Protein AF-A0A5C8L1N7-F1 (afdb_monomer_lite)

Sequence (217 aa):
MEEVSNNIYKNWDKSRELLIQDDAFMDYPEIDMEKYADRTMPLLEIIGYERVMRYRILRQADVLLLMYLLNDKFDKTQKLTAYNFYEPITTHDSSLSFNTHCIMAVELGMKEKAVDYFFKTCRLDLDDEQDTAASGLHGASLGGTWQAVVNGFGGLRVIEGQLHLAPIIPEKWKKLSFNIHFNGRLIGISITEKATEVKLISGDGIELFINRNSVKI

Structure (mmCIF, N/CA/C/O backbone):
data_AF-A0A5C8L1N7-F1
#
_entry.id   AF-A0A5C8L1N7-F1
#
loop_
_atom_site.group_PDB
_atom_site.id
_atom_site.type_symbol
_atom_site.label_atom_id
_atom_site.label_alt_id
_atom_site.label_comp_id
_atom_site.label_asym_id
_atom_site.label_entity_id
_atom_site.label_seq_id
_atom_site.pdbx_PDB_ins_code
_atom_site.Cartn_x
_atom_site.Cartn_y
_atom_site.Cartn_z
_atom_site.occupancy
_atom_site.B_iso_or_equiv
_atom_site.auth_seq_id
_atom_site.auth_comp_id
_atom_site.auth_asym_id
_atom_site.auth_atom_id
_atom_site.pdbx_PDB_model_num
ATOM 1 N N . MET A 1 1 ? -18.133 -23.040 -12.204 1.00 73.25 1 MET A N 1
ATOM 2 C CA . MET A 1 1 ? -17.327 -21.915 -11.674 1.00 73.25 1 MET A CA 1
ATOM 3 C C . MET A 1 1 ? -16.391 -22.376 -10.564 1.00 73.25 1 MET A C 1
ATOM 5 O O . MET A 1 1 ? -15.212 -22.074 -10.663 1.00 73.25 1 MET A O 1
ATOM 9 N N . GLU A 1 2 ? -16.858 -23.152 -9.578 1.00 90.38 2 GLU A N 1
ATOM 10 C CA . GLU A 1 2 ? -15.990 -23.711 -8.519 1.00 90.38 2 GLU A CA 1
ATOM 11 C C . GLU A 1 2 ? -14.847 -24.579 -9.058 1.00 90.38 2 GLU A C 1
ATOM 13 O O . GLU A 1 2 ? -13.702 -24.381 -8.673 1.00 90.38 2 GLU A O 1
ATOM 18 N N . GLU A 1 3 ? -15.130 -25.478 -10.006 1.00 94.81 3 GLU A N 1
ATOM 19 C CA . GLU A 1 3 ? -14.099 -26.320 -10.629 1.00 94.81 3 GLU A CA 1
ATOM 20 C C . GLU A 1 3 ? -12.984 -25.490 -11.280 1.00 94.81 3 GLU A C 1
ATOM 22 O O . GLU A 1 3 ? -11.809 -25.762 -11.064 1.00 94.81 3 GLU A O 1
ATOM 27 N N . VAL A 1 4 ? -13.338 -24.436 -12.022 1.00 95.50 4 VAL A N 1
ATOM 28 C CA . VAL A 1 4 ? -12.349 -23.535 -12.633 1.00 95.50 4 VAL A CA 1
ATOM 29 C C . VAL A 1 4 ? -11.564 -22.805 -11.547 1.00 95.50 4 VAL A C 1
ATOM 31 O O . VAL A 1 4 ? -10.342 -22.844 -11.560 1.00 95.50 4 VAL A O 1
ATOM 34 N N . SER A 1 5 ? -12.245 -22.206 -10.564 1.00 93.12 5 SER A N 1
ATOM 35 C CA . SER A 1 5 ? -11.598 -21.483 -9.460 1.00 93.12 5 SER A CA 1
ATOM 36 C C . SER A 1 5 ? -10.598 -22.347 -8.686 1.00 93.12 5 SER A C 1
ATOM 38 O O . SER A 1 5 ? -9.531 -21.866 -8.309 1.00 93.12 5 SER A O 1
ATOM 40 N N . ASN A 1 6 ? -10.928 -23.620 -8.457 1.00 93.88 6 ASN A N 1
ATOM 41 C CA . ASN A 1 6 ? -10.074 -24.555 -7.726 1.00 93.88 6 ASN A CA 1
ATOM 42 C C . ASN A 1 6 ? -8.862 -25.025 -8.544 1.00 93.88 6 ASN A C 1
ATOM 44 O O . ASN A 1 6 ? -7.873 -25.452 -7.955 1.00 93.88 6 ASN A O 1
ATOM 48 N N . ASN A 1 7 ? -8.925 -24.919 -9.874 1.00 95.56 7 ASN A N 1
ATOM 49 C CA . ASN A 1 7 ? -7.890 -25.388 -10.795 1.00 95.56 7 ASN A CA 1
ATOM 50 C C . ASN A 1 7 ? -7.155 -24.255 -11.533 1.00 95.56 7 ASN A C 1
ATOM 52 O O . ASN A 1 7 ? -6.343 -24.539 -12.413 1.00 95.56 7 ASN A O 1
ATOM 56 N N . ILE A 1 8 ? -7.408 -22.982 -11.199 1.00 95.38 8 ILE A N 1
ATOM 57 C CA . ILE A 1 8 ? -6.633 -21.862 -11.750 1.00 95.38 8 ILE A CA 1
ATOM 58 C C . ILE A 1 8 ? -5.161 -22.059 -11.389 1.00 95.38 8 ILE A C 1
ATOM 60 O O . ILE A 1 8 ? -4.793 -22.169 -10.214 1.00 95.38 8 ILE A O 1
ATOM 64 N N . TYR A 1 9 ? -4.325 -22.082 -12.424 1.00 95.00 9 TYR A N 1
ATOM 65 C CA . TYR A 1 9 ? -2.882 -22.106 -12.278 1.00 95.00 9 TYR A CA 1
ATOM 66 C C . TYR A 1 9 ? -2.403 -20.848 -11.547 1.00 95.00 9 TYR A C 1
ATOM 68 O O . TYR A 1 9 ? -2.826 -19.731 -11.843 1.00 95.00 9 TYR A O 1
ATOM 76 N N . LYS A 1 10 ? -1.515 -21.048 -10.574 1.00 93.12 10 LYS A N 1
ATOM 77 C CA . LYS A 1 10 ? -0.854 -19.984 -9.820 1.00 93.12 10 LYS A CA 1
ATOM 78 C C . LYS A 1 10 ? 0.635 -20.167 -10.036 1.00 93.12 10 LYS A C 1
ATOM 80 O O . LYS A 1 10 ? 1.168 -21.208 -9.653 1.00 93.12 10 LYS A O 1
ATOM 85 N N . ASN A 1 11 ? 1.283 -19.169 -10.625 1.00 96.12 11 ASN A N 1
ATOM 86 C CA . ASN A 1 11 ? 2.704 -19.218 -10.952 1.00 96.12 11 ASN A CA 1
ATOM 87 C C . ASN A 1 11 ? 3.574 -19.023 -9.694 1.00 96.12 11 ASN A C 1
ATOM 89 O O . ASN A 1 11 ? 4.221 -17.998 -9.498 1.00 96.12 11 ASN A O 1
ATOM 93 N N . TRP A 1 12 ? 3.492 -19.972 -8.762 1.00 96.69 12 TRP A N 1
ATOM 94 C CA . TRP A 1 12 ? 4.190 -19.929 -7.482 1.00 96.69 12 TRP A CA 1
ATOM 95 C C . TRP A 1 12 ? 5.551 -20.616 -7.584 1.00 96.69 12 TRP A C 1
ATOM 97 O O . TRP A 1 12 ? 5.635 -21.844 -7.696 1.00 96.69 12 TRP A O 1
ATOM 107 N N . ASP A 1 13 ? 6.623 -19.837 -7.465 1.00 96.75 13 ASP A N 1
ATOM 108 C CA . ASP A 1 13 ? 7.978 -20.358 -7.349 1.00 96.75 13 ASP A CA 1
ATOM 109 C C . ASP A 1 13 ? 8.253 -20.771 -5.898 1.00 96.75 13 ASP A C 1
ATOM 111 O O . ASP A 1 13 ? 8.497 -19.948 -5.012 1.00 96.75 13 ASP A O 1
ATOM 115 N N . LYS A 1 14 ? 8.252 -22.086 -5.660 1.00 94.88 14 LYS A N 1
ATOM 116 C CA . LYS A 1 14 ? 8.521 -22.673 -4.339 1.00 94.88 14 LYS A CA 1
ATOM 117 C C . LYS A 1 14 ? 9.927 -22.388 -3.816 1.00 94.88 14 LYS A C 1
ATOM 119 O O . LYS A 1 14 ? 10.100 -22.329 -2.608 1.00 94.88 14 LYS A O 1
ATOM 124 N N . SER A 1 15 ? 10.923 -22.257 -4.691 1.00 95.56 15 SER A N 1
ATOM 125 C CA . SER A 1 15 ? 12.314 -22.034 -4.276 1.00 95.56 15 SER A CA 1
ATOM 126 C C . SER A 1 15 ? 12.554 -20.605 -3.792 1.00 95.56 15 SER A C 1
ATOM 128 O O . SER A 1 15 ? 13.407 -20.380 -2.938 1.00 95.56 15 SER A O 1
ATOM 130 N N . ARG A 1 16 ? 11.778 -19.654 -4.324 1.00 94.00 16 ARG A N 1
ATOM 131 C CA . ARG A 1 16 ? 11.830 -18.230 -3.968 1.00 94.00 16 ARG A CA 1
ATOM 132 C C . ARG A 1 16 ? 10.751 -17.818 -2.974 1.00 94.00 16 ARG A C 1
ATOM 134 O O . ARG A 1 16 ? 10.789 -16.688 -2.513 1.00 94.00 16 ARG A O 1
ATOM 141 N N . GLU A 1 17 ? 9.793 -18.701 -2.687 1.00 95.50 17 GLU A N 1
ATOM 142 C CA . GLU A 1 17 ? 8.561 -18.383 -1.953 1.00 95.50 17 GLU A CA 1
ATOM 143 C C . GLU A 1 17 ? 7.859 -17.136 -2.516 1.00 95.50 17 GLU A C 1
ATOM 145 O O . GLU A 1 17 ? 7.467 -16.221 -1.788 1.00 95.50 17 GLU A O 1
ATOM 150 N N . LEU A 1 18 ? 7.733 -17.096 -3.845 1.00 97.31 18 LEU A N 1
ATOM 151 C CA . LEU A 1 18 ? 7.327 -15.910 -4.586 1.00 97.31 18 LEU A CA 1
ATOM 152 C C . LEU A 1 18 ? 6.261 -16.253 -5.627 1.00 97.31 18 LEU A C 1
ATOM 154 O O . LEU A 1 18 ? 6.400 -17.208 -6.391 1.00 97.31 18 LEU A O 1
ATOM 158 N N . LEU A 1 19 ? 5.215 -15.430 -5.700 1.00 97.75 19 LEU A N 1
ATOM 159 C CA . LEU A 1 19 ? 4.303 -15.445 -6.838 1.00 97.75 19 LEU A CA 1
ATOM 160 C C . LEU A 1 19 ? 4.958 -14.684 -7.994 1.00 97.75 19 LEU A C 1
ATOM 162 O O . LEU A 1 19 ? 5.216 -13.485 -7.870 1.00 97.75 19 LEU A O 1
ATOM 166 N N . ILE A 1 20 ? 5.232 -15.378 -9.093 1.00 97.88 20 ILE A N 1
ATOM 167 C CA . ILE A 1 20 ? 5.812 -14.809 -10.308 1.00 97.88 20 ILE A CA 1
ATOM 168 C C . ILE A 1 20 ? 4.696 -14.165 -11.138 1.00 97.88 20 ILE A C 1
ATOM 170 O O . ILE A 1 20 ? 3.625 -14.748 -11.297 1.00 97.88 20 ILE A O 1
ATOM 174 N N . GLN A 1 21 ? 4.939 -12.946 -11.623 1.00 97.12 21 GLN A N 1
ATOM 175 C CA . GLN A 1 21 ? 3.940 -12.110 -12.292 1.00 97.12 21 GLN A CA 1
ATOM 176 C C . GLN A 1 21 ? 3.322 -12.782 -13.526 1.00 97.12 21 GLN A C 1
ATOM 178 O O . GLN A 1 21 ? 2.101 -12.811 -13.664 1.00 97.12 21 GLN A O 1
ATOM 183 N N . ASP A 1 22 ? 4.158 -13.349 -14.394 1.00 95.56 22 ASP A N 1
ATOM 184 C CA . ASP A 1 22 ? 3.750 -14.090 -15.586 1.00 95.56 22 ASP A CA 1
ATOM 185 C C . ASP A 1 22 ? 4.760 -15.200 -15.914 1.00 95.56 22 ASP A C 1
ATOM 187 O O . ASP A 1 22 ? 5.860 -15.242 -15.360 1.00 95.56 22 ASP A O 1
ATOM 191 N N . ASP A 1 23 ? 4.378 -16.124 -16.794 1.00 95.31 23 ASP A N 1
ATOM 192 C CA . ASP A 1 23 ? 5.167 -17.324 -17.104 1.00 95.31 23 ASP A CA 1
ATOM 193 C C . ASP A 1 23 ? 6.559 -17.019 -17.680 1.00 95.31 23 ASP A C 1
ATOM 195 O O . ASP A 1 23 ? 7.485 -17.792 -17.447 1.00 95.31 23 ASP A O 1
ATOM 199 N N . ALA A 1 24 ? 6.725 -15.897 -18.387 1.00 94.75 24 ALA A N 1
ATOM 200 C CA . ALA A 1 24 ? 7.986 -15.488 -19.004 1.00 94.75 24 ALA A CA 1
ATOM 201 C C . ALA A 1 24 ? 8.781 -14.493 -18.142 1.00 94.75 24 ALA A C 1
ATOM 203 O O . ALA A 1 24 ? 9.912 -14.151 -18.485 1.00 94.75 24 ALA A O 1
ATOM 204 N N . PHE A 1 25 ? 8.227 -14.025 -17.017 1.00 96.06 25 PHE A N 1
ATOM 205 C CA . PHE A 1 25 ? 8.795 -12.922 -16.238 1.00 96.06 25 PHE A CA 1
ATOM 206 C C . PHE A 1 25 ? 10.262 -13.149 -15.845 1.00 96.06 25 PHE A C 1
ATOM 208 O O . PHE A 1 25 ? 11.082 -12.231 -15.868 1.00 96.06 25 PHE A O 1
ATOM 215 N N . MET A 1 26 ? 10.598 -14.391 -15.488 1.00 96.00 26 MET A N 1
ATOM 216 C CA . MET A 1 26 ? 11.942 -14.770 -15.047 1.00 96.00 26 MET A CA 1
ATOM 217 C C . MET A 1 26 ? 12.936 -14.967 -16.197 1.00 96.00 26 MET A C 1
ATOM 219 O O . MET A 1 26 ? 14.139 -14.977 -15.937 1.00 96.00 26 MET A O 1
ATOM 223 N N . ASP A 1 27 ? 12.456 -15.076 -17.437 1.00 96.00 27 ASP A N 1
ATOM 224 C CA . ASP A 1 27 ? 13.291 -15.217 -18.634 1.00 96.00 27 ASP A CA 1
ATOM 225 C C . ASP A 1 27 ? 13.788 -13.859 -19.150 1.00 96.00 27 ASP A C 1
ATOM 227 O O . ASP A 1 27 ? 14.775 -13.792 -19.891 1.00 96.00 27 ASP A O 1
ATOM 231 N N . TYR A 1 28 ? 13.131 -12.759 -18.760 1.00 96.25 28 TYR A N 1
ATOM 232 C CA . TYR A 1 28 ? 13.564 -11.424 -19.150 1.00 96.25 28 TYR A CA 1
ATOM 233 C C . TYR A 1 28 ? 14.855 -11.015 -18.424 1.00 96.25 28 TYR A C 1
ATOM 235 O O . TYR A 1 28 ? 14.978 -11.201 -17.207 1.00 96.25 28 TYR A O 1
ATOM 243 N N . PRO A 1 29 ? 15.820 -10.403 -19.137 1.00 96.81 29 PRO A N 1
ATOM 244 C CA . PRO A 1 29 ? 17.002 -9.832 -18.513 1.00 96.81 29 PRO A CA 1
ATOM 245 C C . PRO A 1 29 ? 16.637 -8.718 -17.528 1.00 96.81 29 PRO A C 1
ATOM 247 O O . PRO A 1 29 ? 15.659 -7.988 -17.699 1.00 96.81 29 PRO A O 1
ATOM 250 N N . GLU A 1 30 ? 17.478 -8.548 -16.516 1.00 95.56 30 GLU A N 1
ATOM 251 C CA . GLU A 1 30 ? 17.427 -7.389 -15.629 1.00 95.56 30 GLU A CA 1
ATOM 252 C C . GLU A 1 30 ? 17.946 -6.137 -16.344 1.00 95.56 30 GLU A C 1
ATOM 254 O O . GLU A 1 30 ? 18.797 -6.205 -17.238 1.00 95.56 30 GLU A O 1
ATOM 259 N N . ILE A 1 31 ? 17.448 -4.981 -15.918 1.00 93.75 31 ILE A N 1
ATOM 260 C CA . ILE A 1 31 ? 18.022 -3.682 -16.252 1.00 93.75 31 ILE A CA 1
ATOM 261 C C . ILE A 1 31 ? 18.558 -3.052 -14.974 1.00 93.75 31 ILE A C 1
ATOM 263 O O . ILE A 1 31 ? 17.946 -3.138 -13.912 1.00 93.75 31 ILE A O 1
ATOM 267 N N . ASP A 1 32 ? 19.713 -2.413 -15.092 1.00 92.88 32 ASP A N 1
ATOM 268 C CA . ASP A 1 32 ? 20.310 -1.654 -14.004 1.00 92.88 32 ASP A CA 1
ATOM 269 C C . ASP A 1 32 ? 19.518 -0.355 -13.786 1.00 92.88 32 ASP A C 1
ATOM 271 O O . ASP A 1 32 ? 19.687 0.623 -14.519 1.00 92.88 32 ASP A O 1
ATOM 275 N N . MET A 1 33 ? 18.610 -0.383 -12.808 1.00 92.88 33 MET A N 1
ATOM 276 C CA . MET A 1 33 ? 17.735 0.739 -12.465 1.00 92.88 33 MET A CA 1
ATOM 277 C C . MET A 1 33 ? 18.497 1.927 -11.867 1.00 92.88 33 MET A C 1
ATOM 279 O O . MET A 1 33 ? 18.020 3.056 -11.992 1.00 92.88 33 MET A O 1
ATOM 283 N N . GLU A 1 34 ? 19.686 1.721 -11.288 1.00 92.25 34 GLU A N 1
ATOM 284 C CA . GLU A 1 34 ? 20.486 2.804 -10.699 1.00 92.25 34 GLU A CA 1
ATOM 285 C C . GLU A 1 34 ? 20.944 3.806 -11.765 1.00 92.25 34 GLU A C 1
ATOM 287 O O . GLU A 1 34 ? 20.958 5.012 -11.522 1.00 92.25 34 GLU A O 1
ATOM 292 N N . LYS A 1 35 ? 21.197 3.342 -12.998 1.00 93.88 35 LYS A N 1
ATOM 293 C CA . LYS A 1 35 ? 21.512 4.214 -14.150 1.00 93.88 35 LYS A CA 1
ATOM 294 C C . LYS A 1 35 ? 20.404 5.202 -14.501 1.00 93.88 35 LYS A C 1
ATOM 296 O O . LYS A 1 35 ? 20.647 6.149 -15.246 1.00 93.88 35 LYS A O 1
ATOM 301 N N . TYR A 1 36 ? 19.196 4.960 -14.007 1.00 93.00 36 TYR A N 1
ATOM 302 C CA . TYR A 1 36 ? 18.006 5.749 -14.288 1.00 93.00 36 TYR A CA 1
ATOM 303 C C . TYR A 1 36 ? 17.400 6.353 -13.016 1.00 93.00 36 TYR A C 1
ATOM 305 O O . TYR A 1 36 ? 16.244 6.771 -13.058 1.00 93.00 36 TYR A O 1
ATOM 313 N N . ALA A 1 37 ? 18.139 6.385 -11.901 1.00 88.75 37 ALA A N 1
ATOM 314 C CA . ALA A 1 37 ? 17.640 6.885 -10.620 1.00 88.75 37 ALA A CA 1
ATOM 315 C C . ALA A 1 37 ? 17.289 8.383 -10.664 1.00 88.75 37 ALA A C 1
ATOM 317 O O . ALA A 1 37 ? 16.253 8.777 -10.138 1.00 88.75 37 ALA A O 1
ATOM 318 N N . ASP A 1 38 ? 18.096 9.187 -11.365 1.00 89.44 38 ASP A N 1
ATOM 319 C CA . ASP A 1 38 ? 17.916 10.643 -11.495 1.00 89.44 38 ASP A CA 1
ATOM 320 C C . ASP A 1 38 ? 17.069 11.043 -12.716 1.00 89.44 38 ASP A C 1
ATOM 322 O O . ASP A 1 38 ? 17.119 12.183 -13.187 1.00 89.44 38 ASP A O 1
ATOM 326 N N . ARG A 1 39 ? 16.325 10.096 -13.302 1.00 90.81 39 ARG A N 1
ATOM 327 C CA . ARG A 1 39 ? 15.519 10.395 -14.486 1.00 90.81 39 ARG A CA 1
ATOM 328 C C . ARG A 1 39 ? 14.354 11.321 -14.137 1.00 90.81 39 ARG A C 1
ATOM 330 O O . ARG A 1 39 ? 13.683 11.127 -13.131 1.00 90.81 39 ARG A O 1
ATOM 337 N N . THR A 1 40 ? 14.060 12.258 -15.033 1.00 84.31 40 THR A N 1
ATOM 338 C CA . THR A 1 40 ? 12.922 13.185 -14.904 1.00 84.31 40 THR A CA 1
ATOM 339 C C . THR A 1 40 ? 11.722 12.793 -15.766 1.00 84.31 40 THR A C 1
ATOM 341 O O . THR A 1 40 ? 10.706 13.467 -15.751 1.00 84.31 40 THR A O 1
ATOM 344 N N . MET A 1 41 ? 11.825 11.712 -16.543 1.00 87.75 41 MET A N 1
ATOM 345 C CA . MET A 1 41 ? 10.753 11.235 -17.419 1.00 87.75 41 MET A CA 1
ATOM 346 C C . MET A 1 41 ? 10.557 9.722 -17.267 1.00 87.75 41 MET A C 1
ATOM 348 O O . MET A 1 41 ? 11.489 9.031 -16.839 1.00 87.75 41 MET A O 1
ATOM 352 N N . PRO A 1 42 ? 9.378 9.182 -17.624 1.00 91.19 42 PRO A N 1
ATOM 353 C CA . PRO A 1 42 ? 9.119 7.748 -17.586 1.00 91.19 42 PRO A CA 1
ATOM 354 C C . PRO A 1 42 ? 10.179 6.926 -18.319 1.00 91.19 42 PRO A C 1
ATOM 356 O O . PRO A 1 42 ? 10.662 7.322 -19.380 1.00 91.19 42 PRO A O 1
ATOM 359 N N . LEU A 1 43 ? 10.493 5.729 -17.814 1.00 94.12 43 LEU A N 1
ATOM 360 C CA . LEU A 1 43 ? 11.516 4.876 -18.428 1.00 94.12 43 LEU A CA 1
ATOM 361 C C . LEU A 1 43 ? 11.156 4.504 -19.877 1.00 94.12 43 LEU A C 1
ATOM 363 O O . LEU A 1 43 ? 12.038 4.414 -20.731 1.00 94.12 43 LEU A O 1
ATOM 367 N N . LEU A 1 44 ? 9.856 4.360 -20.159 1.00 93.69 44 LEU A N 1
ATOM 368 C CA . LEU A 1 44 ? 9.311 4.154 -21.502 1.00 93.69 44 LEU A CA 1
ATOM 369 C C . LEU A 1 44 ? 9.779 5.224 -22.501 1.00 93.69 44 LEU A C 1
ATOM 371 O O . LEU A 1 44 ? 10.134 4.870 -23.623 1.00 93.69 44 LEU A O 1
ATOM 375 N N . GLU A 1 45 ? 9.823 6.493 -22.094 1.00 92.75 45 GLU A N 1
ATOM 376 C CA . GLU A 1 45 ? 10.232 7.609 -22.959 1.00 92.75 45 GLU A CA 1
ATOM 377 C C . GLU A 1 45 ? 11.749 7.624 -23.204 1.00 92.75 45 GLU A C 1
ATOM 379 O O . GLU A 1 45 ? 12.217 8.075 -24.245 1.00 92.75 45 GLU A O 1
ATOM 384 N N . ILE A 1 46 ? 12.535 7.074 -22.272 1.00 94.38 46 ILE A N 1
ATOM 385 C CA . ILE A 1 46 ? 14.004 7.066 -22.345 1.00 94.38 46 ILE A CA 1
ATOM 386 C C . ILE A 1 46 ? 14.516 5.941 -23.239 1.00 94.38 46 ILE A C 1
ATOM 388 O O . ILE A 1 46 ? 15.395 6.152 -24.076 1.00 94.38 46 ILE A O 1
ATOM 392 N N . ILE A 1 47 ? 14.022 4.717 -23.028 1.00 95.12 47 ILE A N 1
ATOM 393 C CA . ILE A 1 47 ? 14.549 3.528 -23.716 1.00 95.12 47 ILE A CA 1
ATOM 394 C C . ILE A 1 47 ? 13.613 2.992 -24.803 1.00 95.12 47 ILE A C 1
ATOM 396 O O . ILE A 1 47 ? 14.032 2.143 -25.591 1.00 95.12 47 ILE A O 1
ATOM 400 N N . GLY A 1 48 ? 12.387 3.507 -24.892 1.00 96.06 48 GLY A N 1
ATOM 401 C CA . GLY A 1 48 ? 11.400 3.136 -25.899 1.00 96.06 48 GLY A CA 1
ATOM 402 C C . GLY A 1 48 ? 10.629 1.854 -25.574 1.00 96.06 48 GLY A C 1
ATOM 403 O O . GLY A 1 48 ? 11.106 0.959 -24.869 1.00 96.06 48 GLY A O 1
ATOM 404 N N . TYR A 1 49 ? 9.429 1.755 -26.153 1.00 93.75 49 TYR A N 1
ATOM 405 C CA . TYR A 1 49 ? 8.461 0.676 -25.921 1.00 93.75 49 TYR A CA 1
ATOM 406 C C . TYR A 1 49 ? 9.038 -0.730 -26.110 1.00 93.75 49 TYR A C 1
ATOM 408 O O . TYR A 1 49 ? 8.898 -1.587 -25.240 1.00 93.75 49 TYR A O 1
ATOM 416 N N . GLU A 1 50 ? 9.735 -0.976 -27.220 1.00 92.75 50 GLU A N 1
ATOM 417 C CA . GLU A 1 50 ? 10.266 -2.314 -27.495 1.00 92.75 50 GLU A CA 1
ATOM 418 C C . GLU A 1 50 ? 11.311 -2.773 -26.478 1.00 92.75 50 GLU A C 1
ATOM 420 O O . GLU A 1 50 ? 11.458 -3.976 -26.266 1.00 92.75 50 GLU A O 1
ATOM 425 N N . ARG A 1 51 ? 12.051 -1.841 -25.864 1.00 92.56 51 ARG A N 1
ATOM 426 C CA . ARG A 1 51 ? 13.064 -2.188 -24.865 1.00 92.56 51 ARG A CA 1
ATOM 427 C C . ARG A 1 51 ? 12.435 -2.431 -23.506 1.00 92.56 51 ARG A C 1
ATOM 429 O O . ARG A 1 51 ? 12.757 -3.447 -22.903 1.00 92.56 51 ARG A O 1
ATOM 436 N N . VAL A 1 52 ? 11.521 -1.569 -23.044 1.00 93.81 52 VAL A N 1
ATOM 437 C CA . VAL A 1 52 ? 10.860 -1.784 -21.740 1.00 93.81 52 VAL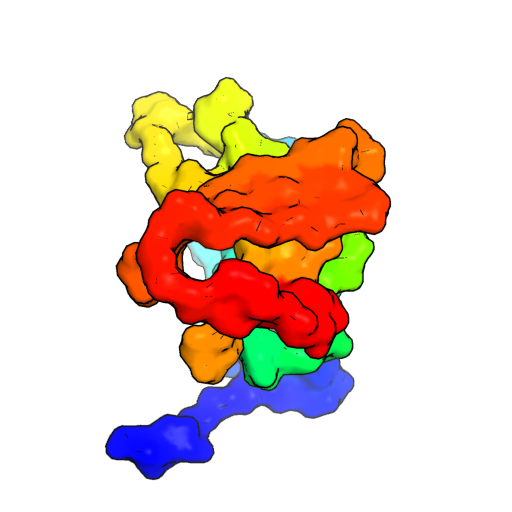 A CA 1
ATOM 438 C C . VAL A 1 52 ? 10.125 -3.124 -21.681 1.00 93.81 52 VAL A C 1
ATOM 440 O O . VAL A 1 52 ? 10.174 -3.784 -20.653 1.00 93.81 52 VAL A O 1
ATOM 443 N N . MET A 1 53 ? 9.537 -3.576 -22.794 1.00 92.19 53 MET A N 1
ATOM 444 C CA . MET A 1 53 ? 8.839 -4.868 -22.880 1.00 92.19 53 MET A CA 1
ATOM 445 C C . MET A 1 53 ? 9.767 -6.093 -22.869 1.00 92.19 53 MET A C 1
ATOM 447 O O . MET A 1 53 ? 9.289 -7.222 -22.872 1.00 92.19 53 MET A O 1
ATOM 451 N N . ARG A 1 54 ? 11.090 -5.896 -22.909 1.00 94.19 54 ARG A N 1
ATOM 452 C CA . ARG A 1 54 ? 12.094 -6.971 -22.932 1.00 94.19 54 ARG A CA 1
ATOM 453 C C . ARG A 1 54 ? 12.928 -7.036 -21.658 1.00 94.19 54 ARG A C 1
ATOM 455 O O . ARG A 1 54 ? 13.843 -7.849 -21.606 1.00 94.19 54 ARG A O 1
ATOM 462 N N . TYR A 1 55 ? 12.650 -6.190 -20.670 1.00 96.44 55 TYR A N 1
ATOM 463 C CA . TYR A 1 55 ? 13.338 -6.199 -19.384 1.00 96.44 55 TYR A CA 1
ATOM 464 C C . TYR A 1 55 ? 12.387 -6.599 -18.265 1.00 96.44 55 TYR A C 1
ATOM 466 O O . TYR A 1 55 ? 11.189 -6.325 -18.312 1.00 96.44 55 TYR A O 1
ATOM 474 N N . ARG A 1 56 ? 12.951 -7.204 -17.221 1.00 95.94 56 ARG A N 1
ATOM 475 C CA . ARG A 1 56 ? 12.240 -7.559 -15.997 1.00 95.94 56 ARG A CA 1
ATOM 476 C C . ARG A 1 56 ? 12.026 -6.324 -15.122 1.00 95.94 56 ARG A C 1
ATOM 478 O O . ARG A 1 56 ? 12.720 -6.123 -14.128 1.00 95.94 56 ARG A O 1
ATOM 485 N N . ILE A 1 57 ? 11.087 -5.483 -15.538 1.00 95.81 57 ILE A N 1
ATOM 486 C CA . ILE A 1 57 ? 10.696 -4.242 -14.867 1.00 95.81 57 ILE A CA 1
ATOM 487 C C . ILE A 1 57 ? 9.185 -4.113 -14.785 1.00 95.81 57 ILE A C 1
ATOM 489 O O . ILE A 1 57 ? 8.439 -4.664 -15.590 1.00 95.81 57 ILE A O 1
ATOM 493 N N . LEU A 1 58 ? 8.739 -3.317 -13.823 1.00 96.94 58 LEU A N 1
ATOM 494 C CA . LEU A 1 58 ? 7.335 -3.048 -13.574 1.00 96.94 58 LEU A CA 1
ATOM 495 C C . LEU A 1 58 ? 7.036 -1.567 -13.713 1.00 96.94 58 LEU A C 1
ATOM 497 O O . LEU A 1 58 ? 7.681 -0.745 -13.081 1.00 96.94 58 LEU A O 1
ATOM 501 N N . ARG A 1 59 ? 5.993 -1.195 -14.457 1.00 95.88 59 ARG A N 1
ATOM 502 C CA . ARG A 1 59 ? 5.542 0.207 -14.468 1.00 95.88 59 ARG A CA 1
ATOM 503 C C . ARG A 1 59 ? 4.937 0.623 -13.120 1.00 95.88 59 ARG A C 1
ATOM 505 O O . ARG A 1 59 ? 5.076 1.759 -12.670 1.00 95.88 59 ARG A O 1
ATOM 512 N N . GLN A 1 60 ? 4.218 -0.300 -12.491 1.00 97.69 60 GLN A N 1
ATOM 513 C CA . GLN A 1 60 ? 3.448 -0.089 -11.270 1.00 97.69 60 GLN A CA 1
ATOM 514 C C . GLN A 1 60 ? 3.272 -1.400 -10.502 1.00 97.69 60 GLN A C 1
ATOM 516 O O . GLN A 1 60 ? 3.678 -2.452 -10.986 1.00 97.69 60 GLN A O 1
ATOM 521 N N . ALA A 1 61 ? 2.638 -1.337 -9.330 1.00 98.00 61 ALA A N 1
ATOM 522 C CA . ALA A 1 61 ? 2.296 -2.531 -8.566 1.00 98.00 61 ALA A CA 1
ATOM 523 C C . ALA A 1 61 ? 1.425 -3.502 -9.387 1.00 98.00 61 ALA A C 1
ATOM 525 O O . ALA A 1 61 ? 0.384 -3.106 -9.914 1.00 98.00 61 ALA A O 1
ATOM 526 N N . ASP A 1 62 ? 1.850 -4.766 -9.431 1.00 98.31 62 ASP A N 1
ATOM 527 C CA . ASP A 1 62 ? 1.127 -5.886 -10.046 1.00 98.31 62 ASP A CA 1
ATOM 528 C C . ASP A 1 62 ? 0.878 -6.981 -8.990 1.00 98.31 62 ASP A C 1
ATOM 530 O O . ASP A 1 62 ? -0.133 -6.945 -8.284 1.00 98.31 62 ASP A O 1
ATOM 534 N N . VAL A 1 63 ? 1.858 -7.857 -8.731 1.00 98.31 63 VAL A N 1
ATOM 535 C CA . VAL A 1 63 ? 1.764 -8.880 -7.669 1.00 98.31 63 VAL A CA 1
ATOM 536 C C . VAL A 1 63 ? 1.515 -8.259 -6.291 1.00 98.31 63 VAL A C 1
ATOM 538 O O . VAL A 1 63 ? 0.723 -8.778 -5.506 1.00 98.31 63 VAL A O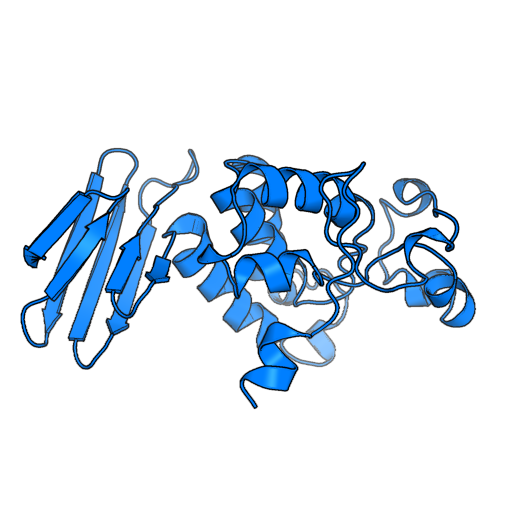 1
ATOM 541 N N . LEU A 1 64 ? 2.127 -7.108 -6.000 1.00 98.50 64 LEU A N 1
ATOM 542 C CA . LEU A 1 64 ? 1.882 -6.388 -4.746 1.00 98.50 64 LEU A CA 1
ATOM 543 C C . LEU A 1 64 ? 0.448 -5.858 -4.640 1.00 98.50 64 LEU A C 1
ATOM 545 O O . LEU A 1 64 ? -0.113 -5.850 -3.546 1.00 98.50 64 LEU A O 1
ATOM 549 N N . LEU A 1 65 ? -0.165 -5.461 -5.759 1.00 98.38 65 LEU A N 1
ATOM 550 C CA . LEU A 1 65 ? -1.568 -5.057 -5.784 1.00 98.38 65 LEU A CA 1
ATOM 551 C C . LEU A 1 65 ? -2.477 -6.258 -5.505 1.00 98.38 65 LEU A C 1
ATOM 553 O O . LEU A 1 65 ? -3.385 -6.150 -4.685 1.00 98.38 65 LEU A O 1
ATOM 557 N N . LEU A 1 66 ? -2.200 -7.418 -6.109 1.00 97.94 66 LEU A N 1
ATOM 558 C CA . LEU A 1 66 ? -2.922 -8.658 -5.809 1.00 97.94 66 LEU A CA 1
ATOM 559 C C . LEU A 1 66 ? -2.825 -9.019 -4.321 1.00 97.94 66 LEU A C 1
ATOM 561 O O . LEU A 1 66 ? -3.838 -9.325 -3.694 1.00 97.94 66 LEU A O 1
ATOM 565 N N . MET A 1 67 ? -1.619 -8.960 -3.750 1.00 97.56 67 MET A N 1
ATOM 566 C CA . MET A 1 67 ? -1.390 -9.272 -2.338 1.00 97.56 67 MET A CA 1
ATOM 567 C C . MET A 1 67 ? -2.061 -8.280 -1.389 1.00 97.56 67 MET A C 1
ATOM 569 O O . MET A 1 67 ? -2.458 -8.674 -0.295 1.00 97.56 67 MET A O 1
ATOM 573 N N . TYR A 1 68 ? -2.210 -7.021 -1.798 1.00 96.75 68 TYR A N 1
ATOM 574 C CA . TYR A 1 68 ? -2.987 -6.030 -1.063 1.00 96.75 68 TYR A CA 1
ATOM 575 C C . TYR A 1 68 ? -4.496 -6.323 -1.139 1.00 96.75 68 TYR A C 1
ATOM 577 O O . TYR A 1 68 ? -5.173 -6.349 -0.110 1.00 96.75 68 TYR A O 1
ATOM 585 N N . LEU A 1 69 ? -5.034 -6.567 -2.337 1.00 96.00 69 LEU A N 1
ATOM 586 C CA . LEU A 1 69 ? -6.471 -6.780 -2.543 1.00 96.00 69 LEU A CA 1
ATOM 587 C C . LEU A 1 69 ? -6.964 -8.097 -1.929 1.00 96.00 69 LEU A C 1
ATOM 589 O O . LEU A 1 69 ? -8.057 -8.143 -1.370 1.00 96.00 69 LEU A O 1
ATOM 593 N N . LEU A 1 70 ? -6.151 -9.153 -1.991 1.00 94.62 70 LEU A N 1
ATOM 594 C CA . LEU A 1 70 ? -6.414 -10.464 -1.389 1.00 94.62 70 LEU A CA 1
ATOM 595 C C . LEU A 1 70 ? -5.578 -10.655 -0.119 1.00 94.62 70 LEU A C 1
ATOM 597 O O . LEU A 1 70 ? -4.890 -11.662 0.057 1.00 94.62 70 LEU A O 1
ATOM 601 N N . ASN A 1 71 ? -5.616 -9.649 0.754 1.00 92.31 71 ASN A N 1
ATOM 602 C CA . ASN A 1 71 ? -4.739 -9.511 1.915 1.00 92.31 71 ASN A CA 1
ATOM 603 C C . ASN A 1 71 ? -4.667 -10.742 2.826 1.00 92.31 71 ASN A C 1
ATOM 605 O O . ASN A 1 71 ? -3.627 -11.001 3.425 1.00 92.31 71 ASN A O 1
ATOM 609 N N . ASP A 1 72 ? -5.782 -11.455 2.967 1.00 91.06 72 ASP A N 1
ATOM 610 C CA . ASP A 1 72 ? -5.964 -12.635 3.811 1.00 91.06 72 ASP A CA 1
ATOM 611 C C . ASP A 1 72 ? -5.409 -13.925 3.184 1.00 91.06 72 ASP A C 1
ATOM 613 O O . ASP A 1 72 ? -5.310 -14.944 3.864 1.00 91.06 72 ASP A O 1
ATOM 617 N N . LYS A 1 73 ? -5.041 -13.901 1.897 1.00 93.25 73 LYS A N 1
ATOM 618 C CA . LYS A 1 73 ? -4.504 -15.062 1.167 1.00 93.25 73 LYS A CA 1
ATOM 619 C C . LYS A 1 73 ? -2.987 -15.181 1.222 1.00 93.25 73 LYS A C 1
ATOM 621 O O . LYS A 1 73 ? -2.461 -16.201 0.786 1.00 93.25 73 LYS A O 1
ATOM 626 N N . PHE A 1 74 ? -2.308 -14.168 1.752 1.00 95.06 74 PHE A N 1
ATOM 627 C CA . PHE A 1 74 ? -0.854 -14.121 1.835 1.00 95.06 74 PHE A CA 1
ATOM 628 C C . PHE A 1 74 ? -0.422 -13.752 3.247 1.00 95.06 74 PHE A C 1
ATOM 630 O O . PHE A 1 74 ? -0.944 -12.806 3.843 1.00 95.06 74 PHE A O 1
ATOM 637 N N . ASP A 1 75 ? 0.555 -14.477 3.779 1.00 94.88 75 ASP A N 1
ATOM 638 C CA . ASP A 1 75 ? 1.141 -14.132 5.067 1.00 94.88 75 ASP A CA 1
ATOM 639 C C . ASP A 1 75 ? 2.148 -12.971 4.950 1.00 94.88 75 ASP A C 1
ATOM 641 O O . ASP A 1 75 ? 2.515 -12.512 3.863 1.00 94.88 75 ASP A O 1
ATOM 645 N N . LYS A 1 76 ? 2.590 -12.457 6.103 1.00 95.38 76 LYS A N 1
ATOM 646 C CA . LYS A 1 76 ? 3.514 -11.318 6.155 1.00 95.38 76 LYS A CA 1
ATOM 647 C C . LYS A 1 76 ? 4.877 -11.635 5.523 1.00 95.38 76 LYS A C 1
ATOM 649 O O . LYS A 1 76 ? 5.483 -10.739 4.941 1.00 95.38 76 LYS A O 1
ATOM 654 N N . THR A 1 77 ? 5.354 -12.874 5.635 1.00 97.19 77 THR A N 1
ATOM 655 C CA . THR A 1 77 ? 6.642 -13.305 5.077 1.00 97.19 77 THR A CA 1
ATOM 656 C C . THR A 1 77 ? 6.574 -13.315 3.556 1.00 97.19 77 THR A C 1
ATOM 658 O O . THR A 1 77 ? 7.416 -12.698 2.913 1.00 97.19 77 THR A O 1
ATOM 661 N N . GLN A 1 78 ? 5.522 -13.897 2.978 1.00 97.69 78 GLN A N 1
ATOM 662 C CA . GLN A 1 78 ? 5.289 -13.909 1.531 1.00 97.69 78 GLN A CA 1
ATOM 663 C C . GLN A 1 78 ? 5.188 -12.491 0.961 1.00 97.69 78 GLN A C 1
ATOM 665 O O . GLN A 1 78 ? 5.795 -12.184 -0.065 1.00 97.69 78 GLN A O 1
ATOM 670 N N . LYS A 1 79 ? 4.470 -11.597 1.655 1.00 98.25 79 LYS A N 1
ATOM 671 C CA . LYS A 1 79 ? 4.379 -10.181 1.271 1.00 98.25 79 LYS A CA 1
ATOM 672 C C . LYS A 1 79 ? 5.729 -9.480 1.329 1.00 98.25 79 LYS A C 1
ATOM 674 O O . LYS A 1 79 ? 6.028 -8.694 0.438 1.00 98.25 79 LYS A O 1
ATOM 679 N N . LEU A 1 80 ? 6.541 -9.757 2.350 1.00 98.25 80 LEU A N 1
ATOM 680 C CA . LEU A 1 80 ? 7.878 -9.180 2.480 1.00 98.25 80 LEU A CA 1
ATOM 681 C C . LEU A 1 80 ? 8.801 -9.660 1.355 1.00 98.25 80 LEU A C 1
ATOM 683 O O . LEU A 1 80 ? 9.487 -8.844 0.744 1.00 98.25 80 LEU A O 1
ATOM 687 N N . THR A 1 81 ? 8.780 -10.960 1.053 1.00 98.38 81 THR A N 1
ATOM 688 C CA . THR A 1 81 ? 9.535 -11.560 -0.053 1.00 98.38 81 THR A CA 1
ATOM 689 C C . THR A 1 81 ? 9.144 -10.931 -1.386 1.00 98.38 81 THR A C 1
ATOM 691 O O . THR A 1 81 ? 10.011 -10.465 -2.122 1.00 98.38 81 THR A O 1
ATOM 694 N N . ALA A 1 82 ? 7.842 -10.829 -1.669 1.00 98.50 82 ALA A N 1
ATOM 695 C CA . ALA A 1 82 ? 7.355 -10.187 -2.884 1.00 98.50 82 ALA A CA 1
ATOM 696 C C . ALA A 1 82 ? 7.721 -8.705 -2.949 1.00 98.50 82 ALA A C 1
ATOM 698 O O . ALA A 1 82 ? 8.140 -8.224 -3.996 1.00 98.50 82 ALA A O 1
ATOM 699 N N . TYR A 1 83 ? 7.600 -7.980 -1.840 1.00 98.62 83 TYR A N 1
ATOM 700 C CA . TYR A 1 83 ? 7.921 -6.561 -1.795 1.00 98.62 83 TYR A CA 1
ATOM 701 C C . TYR A 1 83 ? 9.400 -6.307 -2.086 1.00 98.62 83 TYR A C 1
ATOM 703 O O . TYR A 1 83 ? 9.718 -5.505 -2.958 1.00 98.62 83 TYR A O 1
ATOM 711 N N . ASN A 1 84 ? 10.296 -7.042 -1.424 1.00 98.19 84 ASN A N 1
ATOM 712 C CA . ASN A 1 84 ? 11.739 -6.925 -1.641 1.00 98.19 84 ASN A CA 1
ATOM 713 C C . ASN A 1 84 ? 12.159 -7.323 -3.062 1.00 98.19 84 ASN A C 1
ATOM 715 O O . ASN A 1 84 ? 13.187 -6.855 -3.539 1.00 98.19 84 ASN A O 1
ATOM 719 N N . PHE A 1 85 ? 11.386 -8.185 -3.727 1.00 97.88 85 PHE A N 1
ATOM 720 C CA . PHE A 1 85 ? 11.654 -8.596 -5.099 1.00 97.88 85 PHE A CA 1
ATOM 721 C C . PHE A 1 85 ? 11.122 -7.596 -6.138 1.00 97.88 85 PHE A C 1
ATOM 723 O O . PHE A 1 85 ? 11.848 -7.222 -7.054 1.00 97.88 85 PHE A O 1
ATOM 730 N N . TYR A 1 86 ? 9.865 -7.160 -6.011 1.00 98.25 86 TYR A N 1
ATOM 731 C CA . TYR A 1 86 ? 9.187 -6.362 -7.037 1.00 98.25 86 TYR A CA 1
ATOM 732 C C . TYR A 1 86 ? 9.389 -4.856 -6.901 1.00 98.25 86 TYR A C 1
ATOM 734 O O . TYR A 1 86 ? 9.386 -4.156 -7.912 1.00 98.25 86 TYR A O 1
ATOM 742 N N . GLU A 1 87 ? 9.546 -4.328 -5.687 1.00 97.75 87 GLU A N 1
ATOM 743 C CA . GLU A 1 87 ? 9.673 -2.881 -5.509 1.00 97.75 87 GLU A CA 1
ATOM 744 C C . GLU A 1 87 ? 10.942 -2.308 -6.168 1.00 97.75 87 GLU A C 1
ATOM 746 O O . GLU A 1 87 ? 10.796 -1.334 -6.905 1.00 97.75 87 GLU A O 1
ATOM 751 N N . PRO A 1 88 ? 12.143 -2.915 -6.043 1.00 96.06 88 PRO A N 1
ATOM 752 C CA . PRO A 1 88 ? 13.358 -2.355 -6.647 1.00 96.06 88 PRO A CA 1
ATOM 753 C C . PRO A 1 88 ? 13.333 -2.294 -8.180 1.00 96.06 88 PRO A C 1
ATOM 755 O O . PRO A 1 88 ? 14.036 -1.490 -8.787 1.00 96.06 88 PRO A O 1
ATOM 758 N N . ILE A 1 89 ? 12.522 -3.146 -8.813 1.00 96.25 89 ILE A N 1
ATOM 759 C CA . ILE A 1 89 ? 12.345 -3.195 -10.272 1.00 96.25 89 ILE A CA 1
ATOM 760 C C . ILE A 1 89 ? 11.090 -2.447 -10.743 1.00 96.25 89 ILE A C 1
ATOM 762 O O . ILE A 1 89 ? 10.771 -2.463 -11.934 1.00 96.25 89 ILE A O 1
ATOM 766 N N . THR A 1 90 ? 10.363 -1.791 -9.833 1.00 97.38 90 THR A N 1
ATOM 767 C CA . THR A 1 90 ? 9.201 -0.973 -10.178 1.00 97.38 90 THR A CA 1
ATOM 768 C C . THR A 1 90 ? 9.637 0.452 -10.507 1.00 97.38 90 THR A C 1
ATOM 770 O O . THR A 1 90 ? 10.178 1.178 -9.684 1.00 97.38 90 THR A O 1
ATOM 773 N N . THR A 1 91 ? 9.364 0.887 -11.733 1.00 95.50 91 THR A N 1
ATOM 774 C CA . THR A 1 91 ? 9.718 2.207 -12.253 1.00 95.50 91 THR A CA 1
ATOM 775 C C . THR A 1 91 ? 8.891 3.322 -11.611 1.00 95.50 91 THR A C 1
ATOM 777 O O . THR A 1 91 ? 9.367 4.446 -11.511 1.00 95.50 91 THR A O 1
ATOM 780 N N . HIS A 1 92 ? 7.677 3.004 -11.150 1.00 94.81 92 HIS A N 1
ATOM 781 C CA . HIS A 1 92 ? 6.694 3.952 -10.622 1.00 94.81 92 HIS A CA 1
ATOM 782 C C . HIS A 1 92 ? 6.240 5.026 -11.627 1.00 94.81 92 HIS A C 1
ATOM 784 O O . HIS A 1 92 ? 5.722 6.069 -11.233 1.00 94.81 92 HIS A O 1
ATOM 790 N N . ASP A 1 93 ? 6.313 4.739 -12.930 1.00 93.06 93 ASP A N 1
ATOM 791 C CA . ASP A 1 93 ? 5.890 5.656 -14.006 1.00 93.06 93 ASP A CA 1
ATOM 792 C C . ASP A 1 93 ? 4.352 5.717 -14.189 1.00 93.06 93 ASP A C 1
ATOM 794 O O . ASP A 1 93 ? 3.816 5.915 -15.285 1.00 93.06 93 ASP A O 1
ATOM 798 N N . SER A 1 94 ? 3.608 5.442 -13.123 1.00 93.06 94 SER A N 1
ATOM 799 C CA . SER A 1 94 ? 2.153 5.472 -13.072 1.00 93.06 94 SER A CA 1
ATOM 800 C C . SER A 1 94 ? 1.720 6.040 -11.734 1.00 93.06 94 SER A C 1
ATOM 802 O O . SER A 1 94 ? 2.194 5.607 -10.681 1.00 93.06 94 SER A O 1
ATOM 804 N N . SER A 1 95 ? 0.760 6.958 -11.776 1.00 91.06 95 SER A N 1
ATOM 805 C CA . SER A 1 95 ? 0.171 7.609 -10.603 1.00 91.06 95 SER A CA 1
ATOM 806 C C . SER A 1 95 ? -0.468 6.627 -9.603 1.00 91.06 95 SER A C 1
ATOM 808 O O . SER A 1 95 ? -0.615 6.930 -8.421 1.00 91.06 95 SER A O 1
ATOM 810 N N . LEU A 1 96 ? -0.793 5.406 -10.044 1.00 93.56 96 LEU A N 1
ATOM 811 C CA . LEU A 1 96 ? -1.309 4.324 -9.201 1.00 93.56 96 LEU A CA 1
ATOM 812 C C . LEU A 1 96 ? -0.230 3.585 -8.398 1.00 93.56 96 LEU A C 1
ATOM 814 O O . LEU A 1 96 ? -0.561 2.834 -7.483 1.00 93.56 96 LEU A O 1
ATOM 818 N N . SER A 1 97 ? 1.050 3.756 -8.731 1.00 95.25 97 SER A N 1
ATOM 819 C CA . SER A 1 97 ? 2.107 2.904 -8.191 1.00 95.25 97 SER A CA 1
ATOM 820 C C . SER A 1 97 ? 2.382 3.170 -6.708 1.00 95.25 97 SER A C 1
ATOM 822 O O . SER A 1 97 ? 2.395 2.239 -5.898 1.00 95.25 97 SER A O 1
ATOM 824 N N . PHE A 1 98 ? 2.568 4.436 -6.325 1.00 96.44 98 PHE A N 1
ATOM 825 C CA . PHE A 1 98 ? 3.026 4.789 -4.979 1.00 96.44 98 PHE A CA 1
ATOM 826 C C . PHE A 1 98 ? 2.020 4.459 -3.873 1.00 96.44 98 PHE A C 1
ATOM 828 O O . PHE A 1 98 ? 2.437 4.044 -2.796 1.00 96.44 98 PHE A O 1
ATOM 835 N N . ASN A 1 99 ? 0.708 4.565 -4.115 1.00 96.62 99 ASN A N 1
ATOM 836 C CA . ASN A 1 99 ? -0.290 4.269 -3.080 1.00 96.62 99 ASN A CA 1
ATOM 837 C C . ASN A 1 99 ? -0.243 2.800 -2.613 1.00 96.62 99 ASN A C 1
ATOM 839 O O . ASN A 1 99 ? -0.306 2.534 -1.415 1.00 96.62 99 ASN A O 1
ATOM 843 N N . THR A 1 100 ? -0.059 1.849 -3.533 1.00 97.88 100 THR A N 1
ATOM 844 C CA . THR A 1 100 ? -0.060 0.418 -3.209 1.00 97.88 100 THR A CA 1
ATOM 845 C C . THR A 1 100 ? 1.232 0.056 -2.490 1.00 97.88 100 THR A C 1
ATOM 847 O O . THR A 1 100 ? 1.200 -0.630 -1.471 1.00 97.88 100 THR A O 1
ATOM 850 N N . HIS A 1 101 ? 2.362 0.600 -2.953 1.00 98.50 101 HIS A N 1
ATOM 851 C CA . HIS A 1 101 ? 3.644 0.444 -2.269 1.00 98.50 101 HIS A CA 1
ATOM 852 C C . HIS A 1 101 ? 3.628 1.085 -0.880 1.00 98.50 101 HIS A C 1
ATOM 854 O O . HIS A 1 101 ? 4.127 0.477 0.059 1.00 98.50 101 HIS A O 1
ATOM 860 N N . CYS A 1 102 ? 2.985 2.245 -0.708 1.00 98.25 102 CYS A N 1
ATOM 861 C CA . CYS A 1 102 ? 2.764 2.857 0.601 1.00 98.25 102 CYS A CA 1
ATOM 862 C C . CYS A 1 102 ? 1.998 1.912 1.534 1.00 98.25 102 CYS A C 1
ATOM 86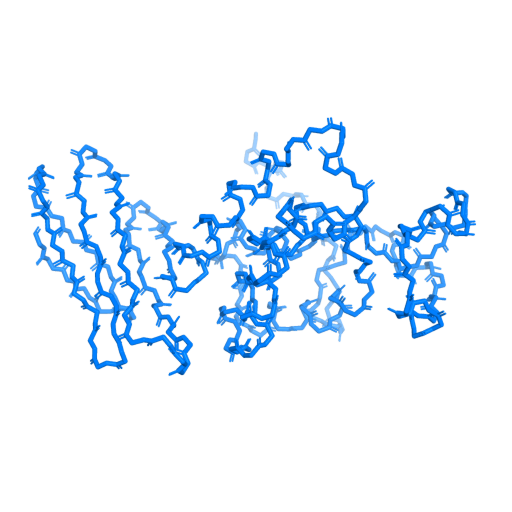4 O O . CYS A 1 102 ? 2.452 1.654 2.644 1.00 98.25 102 CYS A O 1
ATOM 866 N N . ILE A 1 103 ? 0.850 1.379 1.100 1.00 97.94 103 ILE A N 1
ATOM 867 C CA . ILE A 1 103 ? 0.019 0.486 1.925 1.00 97.94 103 ILE A CA 1
ATOM 868 C C . ILE A 1 103 ? 0.800 -0.775 2.317 1.00 97.94 103 ILE A C 1
ATOM 870 O O . ILE A 1 103 ? 0.805 -1.152 3.490 1.00 97.94 103 ILE A O 1
ATOM 874 N N . MET A 1 104 ? 1.504 -1.389 1.363 1.00 98.12 104 MET A N 1
ATOM 875 C CA . MET A 1 104 ? 2.339 -2.564 1.618 1.00 98.12 104 MET A CA 1
ATOM 876 C C . MET A 1 104 ? 3.505 -2.245 2.561 1.00 98.12 104 MET A C 1
ATOM 878 O O . MET A 1 104 ? 3.751 -2.996 3.502 1.00 98.12 104 MET A O 1
ATOM 882 N N . ALA A 1 105 ? 4.183 -1.109 2.377 1.00 98.06 105 ALA A N 1
ATOM 883 C CA . ALA A 1 105 ? 5.259 -0.658 3.256 1.00 98.06 105 ALA A CA 1
ATOM 884 C C . ALA A 1 105 ? 4.766 -0.467 4.697 1.00 98.06 105 ALA A C 1
ATOM 886 O O . ALA A 1 105 ? 5.437 -0.902 5.636 1.00 98.06 105 ALA A O 1
ATOM 887 N N . VAL A 1 106 ? 3.572 0.116 4.884 1.00 96.62 106 VAL A N 1
ATOM 888 C CA . VAL A 1 106 ? 2.944 0.230 6.208 1.00 96.62 106 VAL A CA 1
ATOM 889 C C . VAL A 1 106 ? 2.730 -1.153 6.819 1.00 96.62 106 VAL A C 1
ATOM 891 O O . VAL A 1 106 ? 3.198 -1.405 7.927 1.00 96.62 106 VAL A O 1
ATOM 894 N N . GLU A 1 107 ? 2.083 -2.069 6.097 1.00 94.56 107 GLU A N 1
ATOM 895 C CA . GLU A 1 107 ? 1.767 -3.415 6.593 1.00 94.56 107 GLU A CA 1
ATOM 896 C C . GLU A 1 107 ? 3.023 -4.230 6.957 1.00 94.56 107 GLU A C 1
ATOM 898 O O . GLU A 1 107 ? 3.048 -4.994 7.931 1.00 94.56 107 GLU A O 1
ATOM 903 N N . LEU A 1 108 ? 4.109 -4.017 6.216 1.00 96.38 108 LEU A N 1
ATOM 904 C CA . LEU A 1 108 ? 5.405 -4.637 6.470 1.00 96.38 108 LEU A CA 1
ATOM 905 C C . LEU A 1 108 ? 6.176 -3.978 7.626 1.00 96.38 108 LEU A C 1
ATOM 907 O O . LEU A 1 108 ? 7.090 -4.596 8.171 1.00 96.38 108 LEU A O 1
ATOM 911 N N . GLY A 1 109 ? 5.756 -2.797 8.087 1.00 94.12 109 GLY A N 1
ATOM 912 C CA . GLY A 1 109 ? 6.398 -2.042 9.166 1.00 94.12 109 GLY A CA 1
ATOM 913 C C . GLY A 1 109 ? 7.535 -1.128 8.698 1.00 94.12 109 GLY A C 1
ATOM 914 O O . GLY A 1 109 ? 8.290 -0.620 9.524 1.00 94.12 109 GLY A O 1
ATOM 915 N N . MET A 1 110 ? 7.653 -0.888 7.391 1.00 95.88 110 MET A N 1
ATOM 916 C CA . MET A 1 110 ? 8.650 -0.012 6.768 1.00 95.88 110 MET A CA 1
ATOM 917 C C . MET A 1 110 ? 8.194 1.454 6.838 1.00 95.88 110 MET A C 1
ATOM 919 O O . MET A 1 110 ? 7.847 2.064 5.828 1.00 95.88 110 MET A O 1
ATOM 923 N N . LYS A 1 111 ? 8.142 2.011 8.053 1.00 92.88 111 LYS A N 1
ATOM 924 C CA . LYS A 1 111 ? 7.492 3.305 8.337 1.00 92.88 111 LYS A CA 1
ATOM 925 C C . LYS A 1 111 ? 8.029 4.472 7.506 1.00 92.88 111 LYS A C 1
ATOM 927 O O . LYS A 1 111 ? 7.232 5.229 6.967 1.00 92.88 111 LYS A O 1
ATOM 932 N N . GLU A 1 112 ? 9.347 4.625 7.412 1.00 94.06 112 GLU A N 1
ATOM 933 C CA . GLU A 1 112 ? 9.967 5.734 6.669 1.00 94.06 112 GLU A CA 1
ATOM 934 C C . GLU A 1 112 ? 9.632 5.642 5.178 1.00 94.06 112 GLU A C 1
ATOM 936 O O . GLU A 1 112 ? 9.043 6.563 4.619 1.00 94.06 112 GLU A O 1
ATOM 941 N N . LYS A 1 113 ? 9.848 4.464 4.581 1.00 95.94 113 LYS A N 1
ATOM 942 C CA . LYS A 1 113 ? 9.512 4.187 3.179 1.00 95.94 113 LYS A CA 1
ATOM 943 C C . LYS A 1 113 ? 8.024 4.404 2.875 1.00 95.94 113 LYS A C 1
ATOM 945 O O . LYS A 1 113 ? 7.672 4.939 1.827 1.00 95.94 113 LYS A O 1
ATOM 950 N N . ALA A 1 114 ? 7.141 4.030 3.801 1.00 97.19 114 ALA A N 1
ATOM 951 C CA . ALA A 1 114 ? 5.712 4.297 3.680 1.00 97.19 114 ALA A CA 1
ATOM 952 C C . ALA A 1 114 ? 5.395 5.798 3.650 1.00 97.19 114 ALA A C 1
ATOM 954 O O . ALA A 1 114 ? 4.585 6.236 2.839 1.00 97.19 114 ALA A O 1
ATOM 955 N N . VAL A 1 115 ? 6.029 6.592 4.516 1.00 96.81 115 VAL A N 1
ATOM 956 C CA . VAL A 1 115 ? 5.852 8.051 4.540 1.00 96.81 115 VAL A CA 1
ATOM 957 C C . VAL A 1 115 ? 6.355 8.685 3.246 1.00 96.81 115 VAL A C 1
ATOM 959 O O . VAL A 1 115 ? 5.666 9.541 2.692 1.00 96.81 115 VAL A O 1
ATOM 962 N N . ASP A 1 116 ? 7.492 8.232 2.724 1.00 96.12 116 ASP A N 1
ATOM 963 C CA . ASP A 1 116 ? 8.037 8.742 1.465 1.00 96.12 116 ASP A CA 1
ATOM 964 C C . ASP A 1 116 ? 7.078 8.482 0.297 1.00 96.12 116 ASP A C 1
ATOM 966 O O . ASP A 1 116 ? 6.744 9.398 -0.458 1.00 96.12 116 ASP A O 1
ATOM 970 N N . TYR A 1 117 ? 6.546 7.262 0.177 1.00 97.25 117 TYR A N 1
ATOM 971 C CA . TYR A 1 117 ? 5.533 6.970 -0.838 1.00 97.25 117 TYR A CA 1
ATOM 972 C C . TYR A 1 117 ? 4.226 7.714 -0.624 1.00 97.25 117 TYR A C 1
ATOM 974 O O . TYR A 1 117 ? 3.587 8.107 -1.601 1.00 97.25 117 TYR A O 1
ATOM 982 N N . PHE A 1 118 ? 3.824 7.918 0.630 1.00 96.75 118 PHE A N 1
ATOM 983 C CA . PHE A 1 118 ? 2.647 8.713 0.939 1.00 96.75 118 PHE A CA 1
ATOM 984 C C . PHE A 1 118 ? 2.790 10.142 0.404 1.00 96.75 118 PHE A C 1
ATOM 986 O O . PHE A 1 118 ? 1.861 10.652 -0.222 1.00 96.75 118 PHE A O 1
ATOM 993 N N . PHE A 1 119 ? 3.951 10.775 0.587 1.00 95.31 119 PHE A N 1
ATOM 994 C CA . PHE A 1 119 ? 4.201 12.103 0.030 1.00 95.31 119 PHE A CA 1
ATOM 995 C C . PHE A 1 119 ? 4.223 12.097 -1.49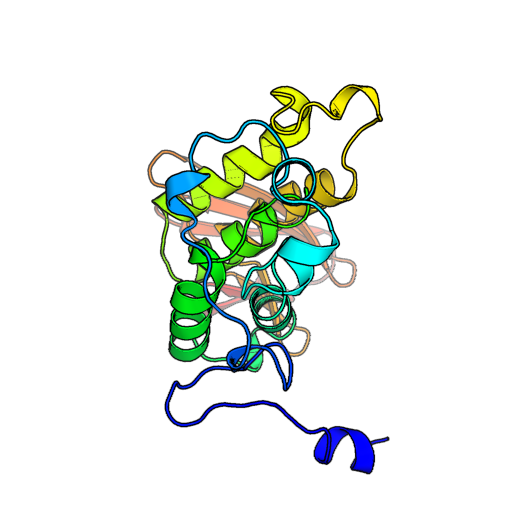8 1.00 95.31 119 PHE A C 1
ATOM 997 O O . PHE A 1 119 ? 3.561 12.938 -2.102 1.00 95.31 119 PHE A O 1
ATOM 1004 N N . LYS A 1 120 ? 4.869 11.106 -2.124 1.00 94.19 120 LYS A N 1
ATOM 1005 C CA . LYS A 1 120 ? 4.869 10.963 -3.589 1.00 94.19 120 LYS A CA 1
ATOM 1006 C C . LYS A 1 120 ? 3.463 10.792 -4.176 1.00 94.19 120 LYS A C 1
ATOM 1008 O O . LYS A 1 120 ? 3.185 11.316 -5.246 1.00 94.19 120 LYS A O 1
ATOM 1013 N N . THR A 1 121 ? 2.548 10.094 -3.493 1.00 94.12 121 THR A N 1
ATOM 1014 C CA . THR A 1 121 ? 1.160 9.964 -3.980 1.00 94.12 121 THR A CA 1
ATOM 1015 C C . THR A 1 121 ? 0.322 11.213 -3.711 1.00 94.12 121 THR A C 1
ATOM 1017 O O . THR A 1 121 ? -0.417 11.629 -4.601 1.00 94.12 121 THR A O 1
ATOM 1020 N N . CYS A 1 122 ? 0.431 11.832 -2.529 1.00 94.81 122 CYS A N 1
ATOM 1021 C CA . CYS A 1 122 ? -0.453 12.936 -2.140 1.00 94.81 122 CYS A CA 1
ATOM 1022 C C . CYS A 1 122 ? -0.035 14.292 -2.712 1.00 94.81 122 CYS A C 1
ATOM 1024 O O . CYS A 1 122 ? -0.854 15.210 -2.766 1.00 94.81 122 CYS A O 1
ATOM 1026 N N . ARG A 1 123 ? 1.224 14.413 -3.145 1.00 94.25 123 ARG A N 1
ATOM 1027 C CA . ARG A 1 123 ? 1.775 15.626 -3.752 1.00 94.25 123 ARG A CA 1
ATOM 1028 C C . ARG A 1 123 ? 1.985 15.520 -5.258 1.00 94.25 123 ARG A C 1
ATOM 1030 O O . ARG A 1 123 ? 2.354 16.521 -5.850 1.00 94.25 123 ARG A O 1
ATOM 1037 N N . LEU A 1 124 ? 1.668 14.372 -5.869 1.00 91.88 124 LEU A N 1
ATOM 1038 C CA . LEU A 1 124 ? 1.883 14.096 -7.296 1.00 91.88 124 LEU A CA 1
ATOM 1039 C C . LEU A 1 124 ? 1.480 15.269 -8.208 1.00 91.88 124 LEU A C 1
ATOM 1041 O O . LEU A 1 124 ? 2.305 15.771 -8.959 1.00 91.88 124 LEU A O 1
ATOM 1045 N N . ASP A 1 125 ? 0.227 15.722 -8.103 1.00 92.62 125 ASP A N 1
ATOM 1046 C CA . ASP A 1 125 ? -0.306 16.825 -8.918 1.00 92.62 125 ASP A CA 1
ATOM 1047 C C . ASP A 1 125 ? 0.094 18.214 -8.388 1.00 92.62 125 ASP A C 1
ATOM 1049 O O . ASP A 1 125 ? 0.060 19.193 -9.127 1.00 92.62 125 ASP A O 1
ATOM 1053 N N . LEU A 1 126 ? 0.421 18.325 -7.095 1.00 93.38 126 LEU A N 1
ATOM 1054 C CA . LEU A 1 126 ? 0.753 19.603 -6.451 1.00 93.38 126 LEU A CA 1
ATOM 1055 C C . LEU A 1 126 ? 2.177 20.059 -6.771 1.00 93.38 126 LEU A C 1
ATOM 1057 O O . LEU A 1 126 ? 2.407 21.257 -6.911 1.00 93.38 126 LEU A O 1
ATOM 1061 N N . ASP A 1 127 ? 3.099 19.105 -6.856 1.00 92.06 127 ASP A N 1
ATOM 1062 C CA . ASP A 1 127 ? 4.512 19.330 -7.163 1.00 92.06 127 ASP A CA 1
ATOM 1063 C C . ASP A 1 127 ? 4.837 19.031 -8.636 1.00 92.06 127 ASP A C 1
ATOM 1065 O O . ASP A 1 127 ? 5.980 19.194 -9.046 1.00 92.06 127 ASP A O 1
ATOM 1069 N N . ASP A 1 128 ? 3.833 18.619 -9.420 1.00 86.12 128 ASP A N 1
ATOM 1070 C CA . ASP A 1 128 ? 3.958 18.187 -10.819 1.00 86.12 128 ASP A CA 1
ATOM 1071 C C . ASP A 1 128 ? 5.092 17.165 -11.030 1.00 86.12 128 ASP A C 1
ATOM 1073 O O . ASP A 1 128 ? 5.846 17.222 -11.993 1.00 86.12 128 ASP A O 1
ATOM 1077 N N . GLU A 1 129 ? 5.202 16.190 -10.120 1.00 79.56 129 GLU A N 1
ATOM 1078 C CA . GLU A 1 129 ? 6.296 15.196 -10.062 1.00 79.56 129 GLU A CA 1
ATOM 1079 C C . GLU A 1 129 ? 6.450 14.351 -11.342 1.00 79.56 129 GLU A C 1
ATOM 1081 O O . GLU A 1 129 ? 7.444 13.649 -11.516 1.00 79.56 129 GLU A O 1
ATOM 1086 N N . GLN A 1 130 ? 5.442 14.356 -12.218 1.00 80.62 130 GLN A N 1
ATOM 1087 C CA . GLN A 1 130 ? 5.434 13.631 -13.491 1.00 80.62 130 GLN A CA 1
ATOM 1088 C C . GLN A 1 130 ? 5.307 14.558 -14.710 1.00 80.62 130 GLN A C 1
ATOM 1090 O O . GLN A 1 130 ? 5.017 14.048 -15.790 1.00 80.62 130 GLN A O 1
ATOM 1095 N N . ASP A 1 131 ? 5.456 15.881 -14.555 1.00 81.81 131 ASP A N 1
ATOM 1096 C CA . ASP A 1 131 ? 5.320 16.891 -15.623 1.00 81.81 131 ASP A CA 1
ATOM 1097 C C . ASP A 1 131 ? 4.037 16.713 -16.470 1.00 81.81 131 ASP A C 1
ATOM 1099 O O . ASP A 1 131 ? 4.019 16.842 -17.698 1.00 81.81 131 ASP A O 1
ATOM 1103 N N . THR A 1 132 ? 2.935 16.338 -15.817 1.00 82.62 132 THR A N 1
ATOM 1104 C CA . THR A 1 132 ? 1.673 15.938 -16.465 1.00 82.62 132 THR A CA 1
ATOM 1105 C C . THR A 1 132 ? 0.446 16.640 -15.898 1.00 82.62 132 THR A C 1
ATOM 1107 O O . THR A 1 132 ? -0.642 16.466 -16.452 1.00 82.62 132 THR A O 1
ATOM 1110 N N . ALA A 1 133 ? 0.587 17.505 -14.887 1.00 82.69 133 ALA A N 1
ATOM 1111 C CA . ALA A 1 133 ? -0.530 18.232 -14.281 1.00 82.69 133 ALA A CA 1
ATOM 1112 C C . ALA A 1 133 ? -1.304 19.090 -15.300 1.00 82.69 133 ALA A C 1
ATOM 1114 O O . ALA A 1 133 ? -2.525 19.234 -15.204 1.00 82.69 133 ALA A O 1
ATOM 1115 N N . ALA A 1 134 ? -0.626 19.598 -16.338 1.00 87.56 134 ALA A N 1
ATOM 1116 C CA . ALA A 1 134 ? -1.258 20.330 -17.440 1.00 87.56 134 ALA A CA 1
ATOM 1117 C C . ALA A 1 134 ? -2.277 19.489 -18.239 1.00 87.56 134 ALA A C 1
ATOM 1119 O O . ALA A 1 134 ? -3.184 20.046 -18.859 1.00 87.56 134 ALA A O 1
ATOM 1120 N N . SER A 1 135 ? -2.153 18.158 -18.211 1.00 88.12 135 SER A N 1
ATOM 1121 C CA . SER A 1 135 ? -3.075 17.223 -18.870 1.00 88.12 135 SER A CA 1
ATOM 1122 C C . SER A 1 135 ? -4.305 16.886 -18.016 1.00 88.12 135 SER A C 1
ATOM 1124 O O . SER A 1 135 ? -5.219 16.215 -18.498 1.00 88.12 135 SER A O 1
ATOM 1126 N N . GLY A 1 136 ? -4.360 17.366 -16.769 1.00 91.44 136 GLY A N 1
ATOM 1127 C CA . GLY A 1 136 ? -5.450 17.144 -15.823 1.00 91.44 136 GLY A CA 1
ATOM 1128 C C . GLY A 1 136 ? -5.008 16.419 -14.551 1.00 91.44 136 GLY A C 1
ATOM 1129 O O . GLY A 1 136 ? -3.874 15.975 -14.422 1.00 91.44 136 GLY A O 1
ATOM 1130 N N . LEU A 1 137 ? -5.936 16.304 -13.597 1.00 92.62 137 LEU A N 1
ATOM 1131 C CA . LEU A 1 137 ? -5.677 15.672 -12.301 1.00 92.62 137 LEU A CA 1
ATOM 1132 C C . LEU A 1 137 ? -5.662 14.144 -12.390 1.00 92.62 137 LEU A C 1
ATOM 1134 O O . LEU A 1 137 ? -6.512 13.529 -13.047 1.00 92.62 137 LEU A O 1
ATOM 1138 N N . HIS A 1 138 ? -4.793 13.513 -11.603 1.00 94.44 138 HIS A N 1
ATOM 1139 C CA . HIS A 1 138 ? -4.722 12.061 -11.496 1.00 94.44 138 HIS A CA 1
ATOM 1140 C C . HIS A 1 138 ? -5.766 11.527 -10.508 1.00 94.44 138 HIS A C 1
ATOM 1142 O O . HIS A 1 138 ? -5.455 11.147 -9.378 1.00 94.44 138 HIS A O 1
ATOM 1148 N N . GLY A 1 139 ? -7.026 11.425 -10.947 1.00 94.19 139 GLY A N 1
ATOM 1149 C CA . GLY A 1 139 ? -8.150 10.992 -10.098 1.00 94.19 139 GLY A CA 1
ATOM 1150 C C . GLY A 1 139 ? -7.919 9.667 -9.354 1.00 94.19 139 GLY A C 1
ATOM 1151 O O . GLY A 1 139 ? -8.290 9.531 -8.187 1.00 94.19 139 GLY A O 1
ATOM 1152 N N . ALA A 1 140 ? -7.231 8.713 -9.987 1.00 92.19 140 ALA A N 1
ATOM 1153 C CA . ALA A 1 140 ? -6.853 7.453 -9.353 1.00 92.19 140 ALA A CA 1
ATOM 1154 C C . ALA A 1 140 ? -5.849 7.644 -8.196 1.00 92.19 140 ALA A C 1
ATOM 1156 O O . ALA A 1 140 ? -5.987 7.004 -7.154 1.00 92.19 140 ALA A O 1
ATOM 1157 N N . SER A 1 141 ? -4.882 8.558 -8.341 1.00 93.00 141 SER A N 1
ATOM 1158 C CA . SER A 1 141 ? -3.924 8.910 -7.282 1.00 93.00 141 SER A CA 1
ATOM 1159 C C . SER A 1 141 ? -4.591 9.655 -6.127 1.00 93.00 141 SER A C 1
ATOM 1161 O O . SER A 1 141 ? -4.277 9.396 -4.966 1.00 93.00 141 SER A O 1
ATOM 1163 N N . LEU A 1 142 ? -5.581 10.510 -6.406 1.00 95.44 142 LEU A N 1
ATOM 1164 C CA . LEU A 1 142 ? -6.365 11.176 -5.358 1.00 95.44 142 LEU A CA 1
ATOM 1165 C C . LEU A 1 142 ? -7.106 10.149 -4.486 1.00 95.44 142 LEU A C 1
ATOM 1167 O O . LEU A 1 142 ? -7.031 10.194 -3.257 1.00 95.44 142 LEU A O 1
ATOM 1171 N N . GLY A 1 143 ? -7.754 9.160 -5.112 1.00 97.31 143 GLY A N 1
ATOM 1172 C CA . GLY A 1 143 ? -8.337 8.023 -4.393 1.00 97.31 143 GLY A CA 1
ATOM 1173 C C . GLY A 1 143 ? -7.281 7.172 -3.676 1.00 97.31 143 GLY A C 1
ATOM 1174 O O . GLY A 1 143 ? -7.490 6.740 -2.543 1.00 97.31 143 GLY A O 1
ATOM 1175 N N . GLY A 1 144 ? -6.124 6.963 -4.306 1.00 96.75 144 GLY A N 1
ATOM 1176 C CA . GLY A 1 144 ? -4.976 6.261 -3.731 1.00 96.75 144 GLY A CA 1
ATOM 1177 C C . GLY A 1 144 ? -4.413 6.940 -2.481 1.00 96.75 144 GLY A C 1
ATOM 1178 O O . GLY A 1 144 ? -4.079 6.259 -1.517 1.00 96.75 144 GLY A O 1
ATOM 1179 N N . THR A 1 145 ? -4.396 8.271 -2.445 1.00 97.19 145 THR A N 1
ATOM 1180 C CA . THR A 1 145 ? -3.975 9.070 -1.287 1.00 97.19 145 THR A CA 1
ATOM 1181 C C . THR A 1 145 ? -4.876 8.805 -0.086 1.00 97.19 145 THR A C 1
ATOM 1183 O O . THR A 1 145 ? -4.390 8.554 1.017 1.00 97.19 145 THR A O 1
ATOM 1186 N N . TRP A 1 146 ? -6.195 8.785 -0.296 1.00 98.12 146 TRP A N 1
ATOM 1187 C CA . TRP A 1 146 ? -7.143 8.429 0.760 1.00 98.12 146 TRP A CA 1
ATOM 1188 C C . TRP A 1 146 ? -6.954 6.978 1.228 1.00 98.12 146 TRP A C 1
ATOM 1190 O O . TRP A 1 146 ? -6.936 6.714 2.431 1.00 98.12 146 TRP A O 1
ATOM 1200 N N . GLN A 1 147 ? -6.736 6.040 0.301 1.00 98.00 147 GLN A N 1
ATOM 1201 C CA . GLN A 1 147 ? -6.478 4.637 0.643 1.00 98.00 147 GLN A CA 1
ATOM 1202 C C . GLN A 1 147 ? -5.163 4.457 1.414 1.00 98.00 147 GLN A C 1
ATOM 1204 O O . GLN A 1 147 ? -5.130 3.693 2.373 1.00 98.00 147 GLN A O 1
ATOM 1209 N N . ALA A 1 148 ? -4.099 5.184 1.073 1.00 97.62 148 ALA A N 1
ATOM 1210 C CA . ALA A 1 148 ? -2.844 5.162 1.822 1.00 97.62 148 ALA A CA 1
ATOM 1211 C C . ALA A 1 148 ? -3.04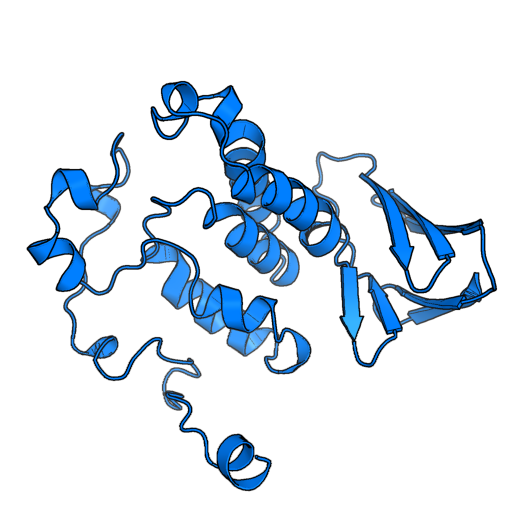6 5.604 3.282 1.00 97.62 148 ALA A C 1
ATOM 1213 O O . ALA A 1 148 ? -2.467 5.022 4.199 1.00 97.62 148 ALA A O 1
ATOM 1214 N N . VAL A 1 149 ? -3.933 6.574 3.521 1.00 97.50 149 VAL A N 1
ATOM 1215 C CA . VAL A 1 149 ? -4.313 6.992 4.875 1.00 97.50 149 VAL A CA 1
ATOM 1216 C C . VAL A 1 149 ? -5.148 5.930 5.586 1.00 97.50 149 VAL A C 1
ATOM 1218 O O . VAL A 1 149 ? -4.802 5.525 6.692 1.00 97.50 149 VAL A O 1
ATOM 1221 N N . VAL A 1 150 ? -6.248 5.484 4.981 1.00 98.06 150 VAL A N 1
ATOM 1222 C CA . VAL A 1 150 ? -7.248 4.644 5.659 1.00 98.06 150 VAL A CA 1
ATOM 1223 C C . VAL A 1 150 ? -6.835 3.173 5.688 1.00 98.06 150 VAL A C 1
ATOM 1225 O O . VAL A 1 150 ? -6.815 2.550 6.749 1.00 98.06 150 VAL A O 1
ATOM 1228 N N . ASN A 1 151 ? -6.447 2.629 4.538 1.00 97.62 151 ASN A N 1
ATOM 1229 C CA . ASN A 1 151 ? -6.039 1.236 4.383 1.00 97.62 151 ASN A CA 1
ATOM 1230 C C . ASN A 1 151 ? -4.548 1.049 4.718 1.00 97.62 151 ASN A C 1
ATOM 1232 O O . ASN A 1 151 ? -4.166 -0.014 5.197 1.00 97.62 151 ASN A O 1
ATOM 1236 N N . GLY A 1 152 ? -3.700 2.055 4.499 1.00 97.19 152 GLY A N 1
ATOM 1237 C CA . GLY A 1 152 ? -2.301 2.027 4.934 1.00 97.19 152 GLY A CA 1
ATOM 1238 C C . GLY A 1 152 ? -2.186 2.327 6.426 1.00 97.19 152 GLY A C 1
ATOM 1239 O O . GLY A 1 152 ? -2.269 1.420 7.247 1.00 97.19 152 GLY A O 1
ATOM 1240 N N . PHE A 1 153 ? -2.024 3.599 6.794 1.00 97.88 153 PHE A N 1
ATOM 1241 C CA . PHE A 1 153 ? -1.751 4.014 8.181 1.00 97.88 153 PHE A CA 1
ATOM 1242 C C . PHE A 1 153 ? -2.878 3.689 9.173 1.00 97.88 153 PHE A C 1
ATOM 1244 O O . PHE A 1 153 ? -2.609 3.364 10.327 1.00 97.88 153 PHE A O 1
ATOM 1251 N N . GLY A 1 154 ? -4.140 3.738 8.747 1.00 97.62 154 GLY A N 1
ATOM 1252 C CA . GLY A 1 154 ? -5.277 3.277 9.547 1.00 97.62 154 GLY A CA 1
ATOM 1253 C C . GLY A 1 154 ? -5.368 1.752 9.654 1.00 97.62 154 GLY A C 1
ATOM 1254 O O . GLY A 1 154 ? -6.034 1.237 10.553 1.00 97.62 154 GLY A O 1
ATOM 1255 N N . GLY A 1 155 ? -4.693 1.028 8.757 1.00 96.69 155 GLY A N 1
ATOM 1256 C CA . GLY A 1 155 ? -4.705 -0.428 8.688 1.00 96.69 155 GLY A CA 1
ATOM 1257 C C . GLY A 1 155 ? -6.098 -1.012 8.477 1.00 96.69 155 GLY A C 1
ATOM 1258 O O . GLY A 1 155 ? -6.357 -2.123 8.937 1.00 96.69 155 GLY A O 1
ATOM 1259 N N . LEU A 1 156 ? -7.013 -0.260 7.857 1.00 97.56 156 LEU A N 1
ATOM 1260 C CA . LEU A 1 156 ? -8.393 -0.687 7.679 1.00 97.56 156 LEU A CA 1
ATOM 1261 C C . LEU A 1 156 ? -8.493 -1.819 6.650 1.00 97.56 156 LEU A C 1
ATOM 1263 O O . LEU A 1 156 ? -8.001 -1.711 5.523 1.00 97.56 156 LEU A O 1
ATOM 1267 N N . ARG A 1 157 ? -9.151 -2.912 7.033 1.00 96.06 157 ARG A N 1
ATOM 1268 C CA . ARG A 1 157 ? -9.502 -4.044 6.165 1.00 96.06 157 ARG A CA 1
ATOM 1269 C C . ARG A 1 157 ? -10.907 -4.535 6.495 1.00 96.06 157 ARG A C 1
ATOM 1271 O O . ARG A 1 157 ? -11.363 -4.416 7.632 1.00 96.06 157 ARG A O 1
ATOM 1278 N N . VAL A 1 158 ? -11.561 -5.131 5.501 1.00 95.31 158 VAL A N 1
ATOM 1279 C CA . VAL A 1 158 ? -12.773 -5.929 5.702 1.00 95.31 158 VAL A CA 1
ATOM 1280 C C . VAL A 1 158 ? -12.390 -7.390 5.522 1.00 95.31 158 VAL A C 1
ATOM 1282 O O . VAL A 1 158 ? -11.976 -7.779 4.433 1.00 95.31 158 VAL A O 1
ATOM 1285 N N . ILE A 1 159 ? -12.496 -8.184 6.583 1.00 92.94 159 ILE A N 1
ATOM 1286 C CA . ILE A 1 159 ? -12.171 -9.615 6.573 1.00 92.94 159 ILE A CA 1
ATOM 1287 C C . ILE A 1 159 ? -13.436 -10.346 6.999 1.00 92.94 159 ILE A C 1
ATOM 1289 O O . ILE A 1 159 ? -14.002 -10.023 8.037 1.00 92.94 159 ILE A O 1
ATOM 1293 N N . GLU A 1 160 ? -13.933 -11.248 6.151 1.00 91.19 160 GLU A N 1
ATOM 1294 C CA . GLU A 1 160 ? -15.162 -12.019 6.415 1.00 91.19 160 GLU A CA 1
ATOM 1295 C C . GLU A 1 160 ? -16.367 -11.139 6.825 1.00 91.19 160 GLU A C 1
ATOM 1297 O O . GLU A 1 160 ? -17.204 -11.510 7.643 1.00 91.19 160 GLU A O 1
ATOM 1302 N N . GLY A 1 161 ? -16.460 -9.933 6.249 1.00 93.12 161 GLY A N 1
ATOM 1303 C CA . GLY A 1 161 ? -17.539 -8.976 6.523 1.00 93.12 161 GLY A CA 1
ATOM 1304 C C . GLY A 1 161 ? -17.381 -8.159 7.812 1.00 93.12 161 GLY A C 1
ATOM 1305 O O . GLY A 1 161 ? -18.268 -7.367 8.129 1.00 93.12 161 GLY A O 1
ATOM 1306 N N . GLN A 1 162 ? -16.268 -8.300 8.533 1.00 95.62 162 GLN A N 1
ATOM 1307 C CA . GLN A 1 162 ? -15.967 -7.561 9.760 1.00 95.62 162 GLN A CA 1
ATOM 1308 C C . GLN A 1 162 ? -14.913 -6.478 9.516 1.00 95.62 162 GLN A C 1
ATOM 1310 O O . GLN A 1 162 ? -14.041 -6.625 8.659 1.00 95.62 162 GLN A O 1
ATOM 1315 N N . LEU A 1 163 ? -14.990 -5.375 10.267 1.00 97.44 163 LEU A N 1
ATOM 1316 C CA . LEU A 1 163 ? -13.994 -4.303 10.212 1.00 97.44 163 LEU A CA 1
ATOM 1317 C C . LEU A 1 163 ? -12.787 -4.643 11.086 1.00 97.44 163 LEU A C 1
ATOM 1319 O O . LEU A 1 163 ? -12.926 -4.897 12.283 1.00 97.44 163 LEU A O 1
ATOM 1323 N N . HIS A 1 164 ? -11.599 -4.565 10.495 1.00 97.50 164 HIS A N 1
ATOM 1324 C CA . HIS A 1 164 ? -10.322 -4.712 11.181 1.00 97.50 164 HIS A CA 1
ATOM 1325 C C . HIS A 1 164 ? -9.491 -3.444 11.006 1.00 97.50 164 HIS A C 1
ATOM 1327 O O . HIS A 1 164 ? -9.414 -2.895 9.909 1.00 97.50 164 HIS A O 1
ATOM 1333 N N . LEU A 1 165 ? -8.849 -3.009 12.085 1.00 97.75 165 LEU A N 1
ATOM 1334 C CA . LEU A 1 165 ? -7.884 -1.920 12.129 1.00 97.75 165 LEU A CA 1
ATOM 1335 C C . LEU A 1 165 ? -6.547 -2.463 12.646 1.00 97.75 165 LEU A C 1
ATOM 1337 O O . LEU A 1 165 ? -6.483 -3.095 13.707 1.00 97.75 165 LEU A O 1
ATOM 1341 N N . ALA A 1 166 ? -5.476 -2.175 11.914 1.00 96.12 166 ALA A N 1
ATOM 1342 C CA . ALA A 1 166 ? -4.091 -2.420 12.315 1.00 96.12 166 ALA A CA 1
ATOM 1343 C C . ALA A 1 166 ? -3.277 -1.115 12.197 1.00 96.12 166 ALA A C 1
ATOM 1345 O O . ALA A 1 166 ? -2.446 -0.981 11.298 1.00 96.12 166 ALA A O 1
ATOM 1346 N N . PRO A 1 167 ? -3.574 -0.110 13.040 1.00 95.75 167 PRO A N 1
ATOM 1347 C CA . PRO A 1 167 ? -3.091 1.245 12.842 1.00 95.75 167 PRO A CA 1
ATOM 1348 C C . PRO A 1 167 ? -1.588 1.362 13.099 1.00 95.75 167 PRO A C 1
ATOM 1350 O O . PRO A 1 167 ? -1.061 0.847 14.087 1.00 95.75 167 PRO A O 1
ATOM 1353 N N . ILE A 1 168 ? -0.909 2.106 12.231 1.00 92.94 168 ILE A N 1
ATOM 1354 C CA . ILE A 1 168 ? 0.505 2.455 12.337 1.00 92.94 168 ILE A CA 1
ATOM 1355 C C . ILE A 1 168 ? 0.619 3.956 12.102 1.00 92.94 168 ILE A C 1
ATOM 1357 O O . ILE A 1 168 ? 0.346 4.449 11.011 1.00 92.94 168 ILE A O 1
ATOM 1361 N N . ILE A 1 169 ? 1.044 4.686 13.132 1.00 90.19 169 ILE A N 1
ATOM 1362 C CA . ILE A 1 169 ? 1.262 6.128 13.042 1.00 90.19 169 ILE A CA 1
ATOM 1363 C C . ILE A 1 169 ? 2.757 6.424 12.825 1.00 90.19 169 ILE A C 1
ATOM 1365 O O . ILE A 1 169 ? 3.600 5.887 13.555 1.00 90.19 169 ILE A O 1
ATOM 1369 N N . PRO A 1 170 ? 3.120 7.240 11.819 1.00 89.56 170 PRO A N 1
ATOM 1370 C CA . PRO A 1 170 ? 4.480 7.748 11.673 1.00 89.56 170 PRO A CA 1
ATOM 1371 C C . PRO A 1 170 ? 4.911 8.586 12.879 1.00 89.56 170 PRO A C 1
ATOM 1373 O O . PRO A 1 170 ? 4.102 9.314 13.445 1.00 89.56 170 PRO A O 1
ATOM 1376 N N . GLU A 1 171 ? 6.199 8.564 13.224 1.00 87.00 171 GLU A N 1
ATOM 1377 C CA . GLU A 1 171 ? 6.726 9.232 14.430 1.00 87.00 171 GLU A CA 1
ATOM 1378 C C . GLU A 1 171 ? 6.446 10.741 14.473 1.00 87.00 171 GLU A C 1
ATOM 1380 O O . GLU A 1 171 ? 6.205 11.317 15.530 1.00 87.00 171 GLU A O 1
ATOM 1385 N N . LYS A 1 172 ? 6.432 11.399 13.309 1.00 91.56 172 LYS A N 1
ATOM 1386 C CA . LYS A 1 172 ? 6.174 12.844 13.207 1.00 91.56 172 LYS A CA 1
ATOM 1387 C C . LYS A 1 172 ? 4.687 13.204 13.316 1.00 91.56 172 LYS A C 1
ATOM 1389 O O . LYS A 1 172 ? 4.354 14.386 13.417 1.00 91.56 172 LYS A O 1
ATOM 1394 N N . TRP A 1 173 ? 3.780 12.229 13.259 1.00 93.56 173 TRP A N 1
ATOM 1395 C CA . TRP A 1 173 ? 2.339 12.466 13.284 1.00 93.56 173 TRP A CA 1
ATOM 1396 C C . TRP A 1 173 ? 1.816 12.346 14.713 1.00 93.56 173 TRP A C 1
ATOM 1398 O O . TRP A 1 173 ? 1.852 11.286 15.324 1.00 93.56 173 TRP A O 1
ATOM 1408 N N . LYS A 1 174 ? 1.263 13.438 15.247 1.00 95.88 174 LYS A N 1
ATOM 1409 C CA . LYS A 1 174 ? 0.669 13.433 16.597 1.00 95.88 174 LYS A CA 1
ATOM 1410 C C . LYS A 1 174 ? -0.669 12.697 16.647 1.00 95.88 174 LYS A C 1
ATOM 1412 O O . LYS A 1 174 ? -1.043 12.149 17.682 1.00 95.88 174 LYS A O 1
ATOM 1417 N N . LYS A 1 175 ? -1.420 12.758 15.548 1.00 96.94 175 LYS A N 1
ATOM 1418 C CA . LYS A 1 175 ? -2.769 12.214 15.435 1.00 96.94 175 LYS A CA 1
ATOM 1419 C C . LYS A 1 175 ? -3.117 11.973 13.970 1.00 96.94 175 LYS A C 1
ATOM 1421 O O . LYS A 1 175 ? -2.819 12.819 13.131 1.00 96.94 175 LYS A O 1
ATOM 1426 N N . LEU A 1 176 ? -3.811 10.875 13.697 1.00 97.44 176 LEU A N 1
ATOM 1427 C CA . LEU A 1 176 ? -4.529 10.623 12.452 1.00 97.44 176 LEU A CA 1
ATOM 1428 C C . LEU A 1 176 ? -6.018 10.456 12.775 1.00 97.44 176 LEU A C 1
ATOM 1430 O O . LEU A 1 176 ? -6.375 9.808 13.757 1.00 97.44 176 LEU A O 1
ATOM 1434 N N . SER A 1 177 ? -6.913 11.060 11.998 1.00 98.00 177 SER A N 1
ATOM 1435 C CA . SER A 1 177 ? -8.355 10.877 12.194 1.00 98.00 177 SER A CA 1
ATOM 1436 C C . SER A 1 177 ? -9.101 10.885 10.876 1.00 98.00 177 SER A C 1
ATOM 1438 O O . SER A 1 177 ? -8.794 11.683 9.994 1.00 98.00 177 SER A O 1
ATOM 1440 N N . PHE A 1 178 ? -10.084 10.002 10.760 1.00 98.50 178 PHE A N 1
ATOM 1441 C CA . PHE A 1 178 ? -10.940 9.885 9.588 1.00 98.50 178 PHE A CA 1
ATOM 1442 C C . PHE A 1 178 ? -12.271 9.233 9.966 1.00 98.50 178 PHE A C 1
ATOM 1444 O O . PHE A 1 178 ? -12.390 8.588 11.007 1.00 98.50 178 PHE A O 1
ATOM 1451 N N . ASN A 1 179 ? -13.264 9.393 9.094 1.00 98.50 179 ASN A N 1
ATOM 1452 C CA . ASN A 1 179 ? -14.564 8.749 9.225 1.00 98.50 179 ASN A CA 1
ATOM 1453 C C . ASN A 1 179 ? -14.777 7.771 8.070 1.00 98.50 179 ASN A C 1
ATOM 1455 O O . ASN A 1 179 ? -14.311 8.015 6.956 1.00 98.50 179 ASN A O 1
ATOM 1459 N N . ILE A 1 180 ? -15.527 6.704 8.327 1.00 98.38 180 ILE A N 1
ATOM 1460 C CA . ILE A 1 180 ? -15.957 5.739 7.312 1.00 98.38 180 ILE A CA 1
ATOM 1461 C C . ILE A 1 180 ? -17.457 5.485 7.407 1.00 98.38 180 ILE A C 1
ATOM 1463 O O . ILE A 1 180 ? -18.042 5.528 8.492 1.00 98.38 180 ILE A O 1
ATOM 1467 N N . HIS A 1 181 ? -18.054 5.154 6.266 1.00 98.31 181 HIS A N 1
ATOM 1468 C CA . HIS A 1 181 ? -19.369 4.534 6.213 1.00 98.31 181 HIS A CA 1
ATOM 1469 C C . HIS A 1 181 ? -19.215 3.025 6.028 1.00 98.31 181 HIS A C 1
ATOM 1471 O O . HIS A 1 181 ? -18.556 2.584 5.089 1.00 98.31 181 HIS A O 1
ATOM 1477 N N . PHE A 1 182 ? -19.839 2.231 6.897 1.00 98.00 182 PHE A N 1
ATOM 1478 C CA . PHE A 1 182 ? -19.813 0.772 6.807 1.00 98.00 182 PHE A CA 1
ATOM 1479 C C . PHE A 1 182 ? -21.168 0.178 7.190 1.00 98.00 182 PHE A C 1
ATOM 1481 O O . PHE A 1 182 ? -21.641 0.377 8.307 1.00 98.00 182 PHE A O 1
ATOM 1488 N N . ASN A 1 183 ? -21.812 -0.537 6.262 1.00 96.56 183 ASN A N 1
ATOM 1489 C CA . ASN A 1 183 ? -23.117 -1.178 6.470 1.00 96.56 183 ASN A CA 1
ATOM 1490 C C . ASN A 1 183 ? -24.152 -0.250 7.143 1.00 96.56 183 ASN A C 1
ATOM 1492 O O . ASN A 1 183 ? -24.745 -0.604 8.160 1.00 96.56 183 ASN A O 1
ATOM 1496 N N . GLY A 1 184 ? -24.315 0.970 6.618 1.00 97.62 184 GLY A N 1
ATOM 1497 C CA . GLY A 1 184 ? -25.262 1.967 7.142 1.00 97.62 184 GLY A CA 1
ATOM 1498 C C . GLY A 1 184 ? -24.818 2.711 8.410 1.00 97.62 184 GLY A C 1
ATOM 1499 O O . GLY A 1 184 ? -25.576 3.531 8.918 1.00 97.62 184 GLY A O 1
ATOM 1500 N N . ARG A 1 185 ? -23.602 2.467 8.914 1.00 98.25 185 ARG A N 1
ATOM 1501 C CA . ARG A 1 185 ? -23.046 3.110 10.117 1.00 98.25 185 ARG A CA 1
ATOM 1502 C C . ARG A 1 185 ? -22.010 4.154 9.739 1.00 98.25 185 ARG A C 1
ATOM 1504 O O . ARG A 1 185 ? -21.203 3.902 8.846 1.00 98.25 185 ARG A O 1
ATOM 1511 N N . LEU A 1 186 ? -22.000 5.287 10.436 1.00 98.69 186 LEU A N 1
ATOM 1512 C CA . LEU A 1 186 ? -20.919 6.269 10.372 1.00 98.69 186 LEU A CA 1
ATOM 1513 C C . LEU A 1 186 ? -20.010 6.074 11.586 1.00 98.69 186 LEU A C 1
ATOM 1515 O O . LEU A 1 186 ? -20.446 6.243 12.726 1.00 98.69 186 LEU A O 1
ATOM 1519 N N . ILE A 1 187 ? -18.750 5.727 11.342 1.00 98.69 187 ILE A N 1
ATOM 1520 C CA . ILE A 1 187 ? -17.768 5.421 12.386 1.00 98.69 187 ILE A CA 1
ATOM 1521 C C . ILE A 1 187 ? -16.622 6.423 12.276 1.00 98.69 187 ILE A C 1
ATOM 1523 O O . ILE A 1 187 ? -16.060 6.607 11.196 1.00 98.69 187 ILE A O 1
ATOM 1527 N N . GLY A 1 188 ? -16.284 7.069 13.389 1.00 98.62 188 GLY A N 1
ATOM 1528 C CA . GLY A 1 188 ? -15.115 7.934 13.511 1.00 98.62 188 GLY A CA 1
ATOM 1529 C C . GLY A 1 188 ? -13.945 7.184 14.132 1.00 98.62 188 GLY A C 1
ATOM 1530 O O . GLY A 1 188 ? -14.109 6.518 15.154 1.00 98.62 188 GLY A O 1
ATOM 1531 N N . ILE A 1 189 ? -12.770 7.308 13.522 1.00 98.62 189 ILE A N 1
ATOM 1532 C CA . ILE A 1 189 ? -11.521 6.686 13.958 1.00 98.62 189 ILE A CA 1
ATOM 1533 C C . ILE A 1 189 ? -10.517 7.788 14.298 1.00 98.62 189 ILE A C 1
ATOM 1535 O O . ILE A 1 189 ? -10.321 8.732 13.530 1.00 98.62 189 ILE A O 1
ATOM 1539 N N . SER A 1 190 ? -9.869 7.663 15.454 1.00 98.12 190 SER A N 1
ATOM 1540 C CA . SER A 1 190 ? -8.838 8.574 15.945 1.00 98.12 190 SER A CA 1
ATOM 1541 C C . SER A 1 190 ? -7.647 7.773 16.460 1.00 98.12 190 SER A C 1
ATOM 1543 O O . SER A 1 190 ? -7.747 7.056 17.449 1.00 98.12 190 SER A O 1
ATOM 1545 N N . ILE A 1 191 ? -6.509 7.902 15.789 1.00 97.81 191 ILE A N 1
ATOM 1546 C CA . ILE A 1 191 ? -5.274 7.175 16.074 1.00 97.81 191 ILE A CA 1
ATOM 1547 C C . ILE A 1 191 ? -4.242 8.168 16.600 1.00 97.81 191 ILE A C 1
ATOM 1549 O O . ILE A 1 191 ? -4.015 9.225 16.011 1.00 97.81 191 ILE A O 1
ATOM 1553 N N . THR A 1 192 ? -3.596 7.811 17.700 1.00 96.69 192 THR A N 1
ATOM 1554 C CA . THR A 1 192 ? -2.432 8.497 18.270 1.00 96.69 192 THR A CA 1
ATOM 1555 C C . THR A 1 192 ? -1.346 7.462 18.549 1.00 96.69 192 THR A C 1
ATOM 1557 O O . THR A 1 192 ? -1.596 6.262 18.460 1.00 96.69 192 THR A O 1
ATOM 1560 N N . GLU A 1 193 ? -0.157 7.904 18.951 1.00 92.44 193 GLU A N 1
ATOM 1561 C CA . GLU A 1 193 ? 0.902 6.997 19.417 1.00 92.44 193 GLU A CA 1
ATOM 1562 C C . GLU A 1 193 ? 0.449 6.108 20.594 1.00 92.44 193 GLU A C 1
ATOM 1564 O O . GLU A 1 193 ? 0.878 4.966 20.717 1.00 92.44 193 GLU A O 1
ATOM 1569 N N . LYS A 1 194 ? -0.442 6.620 21.454 1.00 93.31 194 LYS A N 1
ATOM 1570 C CA . LYS A 1 194 ? -0.835 5.958 22.709 1.00 93.31 194 LYS A CA 1
ATOM 1571 C C . LYS A 1 194 ? -2.059 5.059 22.576 1.00 93.31 194 LYS A C 1
ATOM 1573 O O . LYS A 1 194 ? -2.176 4.081 23.307 1.00 93.31 194 LYS A O 1
ATOM 1578 N N . ALA A 1 195 ? -3.001 5.431 21.715 1.00 94.81 195 ALA A N 1
ATOM 1579 C CA . ALA A 1 195 ? -4.300 4.779 21.638 1.00 94.81 195 ALA A CA 1
ATOM 1580 C C . ALA A 1 195 ? -4.947 4.936 20.261 1.00 94.81 195 ALA A C 1
ATOM 1582 O O . ALA A 1 195 ? -4.732 5.930 19.560 1.00 94.81 195 ALA A O 1
ATOM 1583 N N . THR A 1 196 ? -5.790 3.960 19.925 1.00 97.44 196 THR A N 1
ATOM 1584 C CA . THR A 1 196 ? -6.759 4.040 18.830 1.00 97.44 196 THR A CA 1
ATOM 1585 C C . THR A 1 196 ? -8.155 4.064 19.423 1.00 97.44 196 THR A C 1
ATOM 1587 O O . THR A 1 196 ? -8.566 3.125 20.100 1.00 97.44 196 THR A O 1
ATOM 1590 N N . GLU A 1 197 ? -8.870 5.148 19.166 1.00 97.31 197 GLU A N 1
ATOM 1591 C CA . GLU A 1 197 ? -10.240 5.369 19.599 1.00 97.31 197 GLU A CA 1
ATOM 1592 C C . GLU A 1 197 ? -11.177 5.219 18.404 1.00 97.31 197 GLU A C 1
ATOM 1594 O O . GLU A 1 197 ? -10.930 5.757 17.320 1.00 97.31 197 GLU A O 1
ATOM 1599 N N . VAL A 1 198 ? -12.273 4.502 18.624 1.00 98.12 198 VAL A N 1
ATOM 1600 C CA . VAL A 1 198 ? -13.349 4.316 17.654 1.00 98.12 198 VAL A CA 1
ATOM 1601 C C . VAL A 1 198 ? -14.653 4.794 18.273 1.00 98.12 198 VAL A C 1
ATOM 1603 O O . VAL A 1 198 ? -14.938 4.517 19.438 1.00 98.12 198 VAL A O 1
ATOM 1606 N N . LYS A 1 199 ? -15.442 5.544 17.506 1.00 98.25 199 LYS A N 1
ATOM 1607 C CA . LYS A 1 199 ? -16.724 6.087 17.951 1.00 98.25 199 LYS A CA 1
ATOM 1608 C C . LYS A 1 199 ? -17.794 5.823 16.906 1.00 98.25 199 LYS A C 1
ATOM 1610 O O . LYS A 1 199 ? -17.644 6.233 15.755 1.00 98.25 199 LYS A O 1
ATOM 1615 N N . LEU A 1 200 ? -18.900 5.215 17.325 1.00 98.44 200 LEU A N 1
ATOM 1616 C CA . LEU A 1 200 ? -20.113 5.162 16.521 1.00 98.44 200 LEU A CA 1
ATOM 1617 C C . LEU A 1 200 ? -20.749 6.558 16.523 1.00 98.44 200 LEU A C 1
ATOM 1619 O O . LEU A 1 200 ? -21.166 7.066 17.564 1.00 98.44 200 LEU A O 1
ATOM 1623 N N . ILE A 1 201 ? -20.745 7.223 15.368 1.00 98.50 201 ILE A N 1
ATOM 1624 C CA . ILE A 1 201 ? -21.341 8.555 15.204 1.00 98.50 201 ILE A CA 1
ATOM 1625 C C . ILE A 1 201 ? -22.839 8.414 14.916 1.00 98.50 201 ILE A C 1
ATOM 1627 O O . ILE A 1 201 ? -23.637 9.173 15.463 1.00 98.50 201 ILE A O 1
ATOM 1631 N N . SER A 1 202 ? -23.224 7.447 14.077 1.00 98.56 202 SER A N 1
ATOM 1632 C CA . SER A 1 202 ? -24.623 7.099 13.805 1.00 98.56 202 SER A CA 1
ATOM 1633 C C . SER A 1 202 ? -24.773 5.662 13.288 1.00 98.56 202 SER A C 1
ATOM 1635 O O . SER A 1 202 ? -23.837 5.102 12.711 1.00 98.56 202 SER A O 1
ATOM 1637 N N . GLY A 1 203 ? -25.967 5.086 13.468 1.00 97.94 203 GLY A N 1
ATOM 1638 C CA . GLY A 1 203 ? -26.311 3.708 13.091 1.00 97.94 203 GLY A CA 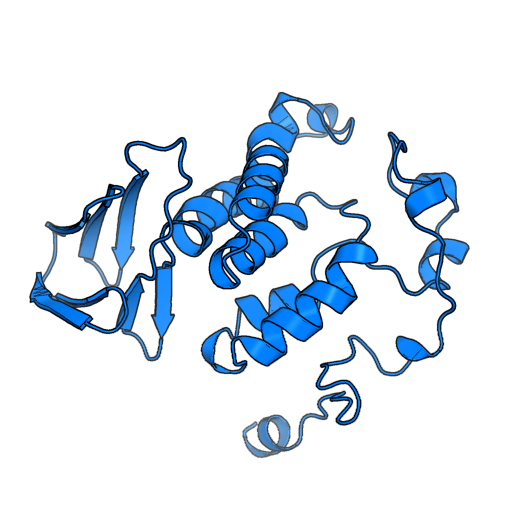1
ATOM 1639 C C . GLY A 1 203 ? -26.409 2.765 14.295 1.00 97.94 203 GLY A C 1
ATOM 1640 O O . GLY A 1 203 ? -26.355 3.211 15.439 1.00 97.94 203 GLY A O 1
ATOM 1641 N N . ASP A 1 204 ? -26.564 1.468 14.024 1.00 97.94 204 ASP A N 1
ATOM 1642 C CA . ASP A 1 204 ? -26.649 0.428 15.057 1.00 97.94 204 ASP A CA 1
ATOM 1643 C C . ASP A 1 204 ? -25.268 0.007 15.571 1.00 97.94 204 ASP A C 1
ATOM 1645 O O . ASP A 1 204 ? -24.275 0.078 14.838 1.00 97.94 204 ASP A O 1
ATOM 1649 N N . GLY A 1 205 ? -25.235 -0.524 16.798 1.00 97.62 205 GLY A N 1
ATOM 1650 C CA . GLY A 1 205 ? -24.022 -1.058 17.415 1.00 97.62 205 GLY A CA 1
ATOM 1651 C C . GLY A 1 205 ? -23.291 -2.073 16.529 1.00 97.62 205 GLY A C 1
ATOM 1652 O O . GLY A 1 205 ? -23.901 -2.787 15.718 1.00 97.62 205 GLY A O 1
ATOM 1653 N N . ILE A 1 206 ? -21.967 -2.116 16.656 1.00 97.81 206 ILE A N 1
ATOM 1654 C CA . ILE A 1 206 ? -21.097 -2.979 15.853 1.00 97.81 206 ILE A CA 1
ATOM 1655 C C . ILE A 1 206 ? -19.912 -3.495 16.667 1.00 97.81 206 ILE A C 1
ATOM 1657 O O . ILE A 1 206 ? -19.387 -2.824 17.552 1.00 97.81 206 ILE A O 1
ATOM 1661 N N . GLU A 1 207 ? -19.480 -4.705 16.330 1.00 97.88 207 GLU A N 1
ATOM 1662 C CA . GLU A 1 207 ? -18.216 -5.271 16.778 1.00 97.88 207 GLU A CA 1
ATOM 1663 C C . GLU A 1 207 ? -17.170 -5.130 15.666 1.00 97.88 207 GLU A C 1
ATOM 1665 O O . GLU A 1 207 ? -17.431 -5.458 14.506 1.00 97.88 207 GLU A O 1
ATOM 1670 N N . LEU A 1 208 ? -15.994 -4.620 16.020 1.00 98.00 208 LEU A N 1
ATOM 1671 C CA . LEU A 1 208 ? -14.840 -4.477 15.136 1.00 98.00 208 LEU A CA 1
ATOM 1672 C C . LEU A 1 208 ? -13.569 -4.917 15.859 1.00 98.00 208 LEU A C 1
ATOM 1674 O O . LEU A 1 208 ? -13.566 -5.085 17.077 1.00 98.00 208 LEU A O 1
ATOM 1678 N N . PHE A 1 209 ? -12.470 -5.066 15.126 1.00 98.19 209 PHE A N 1
ATOM 1679 C CA . PHE A 1 209 ? -11.201 -5.512 15.691 1.00 98.19 209 PHE A CA 1
ATOM 1680 C C . PHE A 1 209 ? -10.126 -4.436 15.584 1.00 98.19 209 PHE A C 1
ATOM 1682 O O . PHE A 1 209 ? -9.874 -3.914 14.502 1.00 98.19 209 PHE A O 1
ATOM 1689 N N . ILE A 1 210 ? -9.427 -4.162 16.685 1.00 97.75 210 ILE A N 1
ATOM 1690 C CA . ILE A 1 210 ? -8.219 -3.325 16.710 1.00 97.75 210 ILE A CA 1
ATOM 1691 C C . ILE A 1 210 ? -7.053 -4.206 17.143 1.00 97.75 210 ILE A C 1
ATOM 1693 O O . ILE A 1 210 ? -7.056 -4.740 18.252 1.00 97.75 210 ILE A O 1
ATOM 1697 N N . ASN A 1 211 ? -6.051 -4.382 16.277 1.00 94.44 211 ASN A N 1
ATOM 1698 C CA . ASN A 1 211 ? -4.898 -5.254 16.538 1.00 94.44 211 ASN A CA 1
ATOM 1699 C C . ASN A 1 211 ? -5.314 -6.651 17.046 1.00 94.44 211 ASN A C 1
ATOM 1701 O O . ASN A 1 211 ? -4.714 -7.188 17.973 1.00 94.44 211 ASN A O 1
ATOM 1705 N N . ARG A 1 212 ? -6.354 -7.231 16.421 1.00 92.50 212 ARG A N 1
ATOM 1706 C CA . ARG A 1 212 ? -6.975 -8.536 16.749 1.00 92.50 212 ARG A CA 1
ATOM 1707 C C . ARG A 1 212 ? -7.815 -8.581 18.032 1.00 92.50 212 ARG A C 1
ATOM 1709 O O . ARG A 1 212 ? -8.413 -9.615 18.305 1.00 92.50 212 ARG A O 1
ATOM 1716 N N . ASN A 1 213 ? -7.925 -7.485 18.779 1.00 96.25 213 ASN A N 1
ATOM 1717 C CA . ASN A 1 213 ? -8.814 -7.402 19.937 1.00 96.25 213 ASN A CA 1
ATOM 1718 C C . ASN A 1 213 ? -10.196 -6.910 19.509 1.00 96.25 213 ASN A C 1
ATOM 1720 O O . ASN A 1 213 ? -10.294 -5.895 18.820 1.00 96.25 213 ASN A O 1
ATOM 1724 N N . SER A 1 214 ? -11.242 -7.618 19.931 1.00 97.12 214 SER A N 1
ATOM 1725 C CA . SER A 1 214 ? -12.628 -7.214 19.691 1.00 97.12 214 SER A CA 1
ATOM 1726 C C . SER A 1 214 ? -12.991 -5.964 20.499 1.00 97.12 214 SER A C 1
ATOM 1728 O O . SER A 1 214 ? -12.650 -5.844 21.679 1.00 97.12 214 SER A O 1
ATOM 1730 N N . VAL A 1 215 ? -13.690 -5.035 19.852 1.00 97.19 215 VAL A N 1
ATOM 1731 C CA . VAL A 1 215 ? -14.200 -3.785 20.413 1.00 97.19 215 VAL A CA 1
ATOM 1732 C C . VAL A 1 215 ? -15.644 -3.611 19.962 1.00 97.19 215 VAL A C 1
ATOM 1734 O O . VAL A 1 215 ? -15.946 -3.706 18.773 1.00 97.19 215 VAL A O 1
ATOM 1737 N N . LYS A 1 216 ? -16.534 -3.329 20.915 1.00 97.19 216 LYS A N 1
ATOM 1738 C CA . LYS A 1 216 ? -17.950 -3.046 20.660 1.00 97.19 216 LYS A CA 1
ATOM 1739 C C . LYS A 1 216 ? -18.221 -1.563 20.872 1.00 97.19 216 LYS A C 1
ATOM 1741 O O . LYS A 1 216 ? -17.847 -1.029 21.917 1.00 97.19 216 LYS A O 1
ATOM 1746 N N . ILE A 1 217 ? -18.857 -0.933 19.890 1.00 95.69 217 ILE A N 1
ATOM 1747 C CA . ILE A 1 217 ? -19.259 0.481 19.894 1.00 95.69 217 ILE A CA 1
ATOM 1748 C C . ILE A 1 217 ? -20.702 0.658 19.446 1.00 95.69 217 ILE A C 1
ATOM 1750 O O . ILE A 1 217 ? -21.228 -0.255 18.766 1.00 95.69 217 ILE A O 1
#

Radius of gyration: 19.29 Å; chains: 1; bounding box: 48×47×50 Å

Foldseek 3Di:
DVVCVVPDDFCQDPVLRAGQQDPCLVVAAADDCVVCPPPQAQPCVVPHDVVVVRHNAAQADGVLVVCLVPVVVDDLVRLVSHLVVHVVRHRPNDLLHLLSNLQSCQVNVVQVSNVVSLCCLVCCLVVVSHVCVVVDDPPNSVVSNVCSQCCRQQVWDQDPNATEGAHHDRPPDQKDWDWDDHPNWIKIWIDGPVDIDIDTPDDDWDWHYYVNDIDID

Secondary structure (DSSP, 8-state):
-HHHHHH----EETTTTEE-SSTTGGGSPP--GGGGTT-SS-HHHHH-HHHHTTSS-BSS-SHHHHHHHTGGGS-HHHHHHHHHHHSTTB---STTHHHHHHHHHHHHT-HHHHHHHHHHHHSTTTTTTTS-GGG---HHHHHHHHHIIIIIIT--EEETTEEEE-----TT-S-EEEEEEETTEEEEEEE-SS-EEEEEEESS--EEEETTEEEE-

pLDDT: mean 95.06, std 3.71, range [73.25, 98.69]